Protein AF-A0A9E1ZR82-F1 (afdb_monomer_lite)

Structure (mmCIF, N/CA/C/O backbone):
data_AF-A0A9E1ZR82-F1
#
_entry.id   AF-A0A9E1ZR82-F1
#
loop_
_atom_site.group_PDB
_atom_site.id
_atom_site.type_symbol
_atom_site.label_atom_id
_atom_site.label_alt_id
_atom_site.label_comp_id
_atom_site.label_asym_id
_atom_site.label_entity_id
_atom_site.label_seq_id
_atom_site.pdbx_PDB_ins_code
_atom_site.Cartn_x
_atom_site.Cartn_y
_atom_site.Cartn_z
_atom_site.occupancy
_atom_site.B_iso_or_equiv
_atom_site.auth_seq_id
_atom_site.auth_comp_id
_atom_site.auth_asym_id
_atom_site.auth_atom_id
_atom_site.pdbx_PDB_model_num
ATOM 1 N N . MET A 1 1 ? -7.328 12.624 -2.223 1.00 90.06 1 MET A N 1
ATOM 2 C CA . MET A 1 1 ? -7.379 12.225 -3.645 1.00 90.06 1 MET A CA 1
ATOM 3 C C . MET A 1 1 ? -8.565 12.842 -4.387 1.00 90.06 1 MET A C 1
ATOM 5 O O . MET A 1 1 ? -8.319 13.630 -5.283 1.00 90.06 1 MET A O 1
ATOM 9 N N . ALA A 1 2 ? -9.823 12.587 -3.994 1.00 93.12 2 ALA A N 1
ATOM 10 C CA . ALA A 1 2 ? -11.015 13.078 -4.714 1.00 93.12 2 ALA A CA 1
ATOM 11 C C . ALA A 1 2 ? -10.997 14.584 -5.054 1.00 93.12 2 ALA A C 1
ATOM 13 O O . ALA A 1 2 ? -11.165 14.950 -6.212 1.00 93.12 2 ALA A O 1
ATOM 14 N N . LYS A 1 3 ? -10.674 15.452 -4.083 1.00 93.75 3 LYS A N 1
ATOM 15 C CA . LYS A 1 3 ? -10.544 16.904 -4.315 1.00 93.75 3 LYS A CA 1
ATOM 16 C C . LYS A 1 3 ? -9.445 17.281 -5.319 1.00 93.75 3 LYS A C 1
ATOM 18 O O . LYS A 1 3 ? -9.636 18.215 -6.082 1.00 93.75 3 LYS A O 1
ATOM 23 N N . ILE A 1 4 ? -8.325 16.550 -5.332 1.00 94.88 4 ILE A N 1
ATOM 24 C CA . ILE A 1 4 ? -7.213 16.767 -6.280 1.00 94.88 4 ILE A CA 1
ATOM 25 C C . ILE A 1 4 ? -7.667 16.440 -7.708 1.00 94.88 4 ILE A C 1
ATOM 27 O O . ILE A 1 4 ? -7.263 17.100 -8.654 1.00 94.88 4 ILE A O 1
ATOM 31 N N . LEU A 1 5 ? -8.546 15.447 -7.854 1.00 95.31 5 LEU A N 1
ATOM 32 C CA . LEU A 1 5 ? -9.127 15.025 -9.132 1.00 95.31 5 LEU A CA 1
ATOM 33 C C . LEU A 1 5 ? -10.429 15.761 -9.476 1.00 95.31 5 LEU A C 1
ATOM 35 O O . LEU A 1 5 ? -11.148 15.342 -10.385 1.00 95.31 5 LEU A O 1
ATOM 39 N N . PHE A 1 6 ? -10.746 16.830 -8.740 1.00 95.56 6 PHE A N 1
ATOM 40 C CA . PHE A 1 6 ? -11.952 17.636 -8.925 1.00 95.56 6 PHE A CA 1
ATOM 41 C C . PHE A 1 6 ? -13.256 16.819 -8.860 1.00 95.56 6 PHE A C 1
ATOM 43 O O . PHE A 1 6 ? -14.232 17.133 -9.539 1.00 95.56 6 PHE A O 1
ATOM 50 N N . VAL A 1 7 ? -13.284 15.762 -8.040 1.00 96.00 7 VAL A N 1
ATOM 51 C CA . VAL A 1 7 ? -14.486 14.954 -7.788 1.00 96.00 7 VAL A CA 1
ATOM 52 C C . VAL A 1 7 ? -15.176 15.451 -6.510 1.00 96.00 7 VAL A C 1
ATOM 54 O O . VAL A 1 7 ? -14.529 15.486 -5.455 1.00 96.00 7 VAL A O 1
ATOM 57 N N . PRO A 1 8 ? -16.468 15.836 -6.564 1.00 95.19 8 PRO A N 1
ATOM 58 C CA . PRO A 1 8 ? -17.184 16.331 -5.393 1.00 95.19 8 PRO A CA 1
ATOM 59 C C . PRO A 1 8 ? -17.288 15.278 -4.283 1.00 95.19 8 PRO A C 1
ATOM 61 O O . PRO A 1 8 ? -17.651 14.124 -4.525 1.00 95.19 8 PRO A O 1
ATOM 64 N N . THR A 1 9 ? -17.003 15.695 -3.052 1.00 94.81 9 THR A N 1
ATOM 65 C CA . THR A 1 9 ? -17.108 14.870 -1.840 1.00 94.81 9 THR A CA 1
ATOM 66 C C . THR A 1 9 ? -18.365 15.228 -1.050 1.00 94.81 9 THR A C 1
ATOM 68 O O . THR A 1 9 ? -18.704 16.407 -0.961 1.00 94.81 9 THR A O 1
ATOM 71 N N . GLY A 1 10 ? -19.023 14.230 -0.467 1.00 92.19 10 GLY A N 1
ATOM 72 C CA . GLY A 1 10 ? -20.229 14.367 0.348 1.00 92.19 10 GLY A CA 1
ATOM 73 C C . GLY A 1 10 ? -19.945 14.272 1.848 1.00 92.19 10 GLY A C 1
ATOM 74 O O . GLY A 1 10 ? -18.980 14.854 2.350 1.00 92.19 10 GLY A O 1
ATOM 75 N N . LYS A 1 11 ? -20.803 13.545 2.573 1.00 92.56 11 LYS A N 1
ATOM 76 C CA . LYS A 1 11 ? -20.684 13.379 4.026 1.00 92.56 11 LYS A CA 1
ATOM 77 C C . LYS A 1 11 ? -19.410 12.631 4.403 1.00 92.56 11 LYS A C 1
ATOM 79 O O . LYS A 1 11 ? -18.887 11.817 3.645 1.00 92.56 11 LYS A O 1
ATOM 84 N N . PHE A 1 12 ? -18.939 12.893 5.613 1.00 92.88 12 PHE A N 1
ATOM 85 C CA . PHE A 1 12 ? -17.767 12.251 6.183 1.00 92.88 12 PHE A CA 1
ATOM 86 C C . PHE A 1 12 ? -17.989 11.977 7.670 1.00 92.88 12 PHE A C 1
ATOM 88 O O . PHE A 1 12 ? -18.571 12.807 8.368 1.00 92.88 12 PHE A O 1
ATOM 95 N N . SER A 1 13 ? -17.513 10.831 8.152 1.00 91.88 13 SER A N 1
ATOM 96 C CA . SER A 1 13 ? -17.478 10.491 9.576 1.00 91.88 13 SER A CA 1
ATOM 97 C C . SER A 1 13 ? -16.198 9.740 9.915 1.00 91.88 13 SER A C 1
ATOM 99 O O . SER A 1 13 ? -15.793 8.836 9.185 1.00 91.88 13 SER A O 1
ATOM 101 N N . LEU A 1 14 ? -15.616 10.081 11.063 1.00 90.81 14 LEU A N 1
ATOM 102 C CA . LEU A 1 14 ? -14.551 9.318 11.726 1.00 90.81 14 LEU A CA 1
ATOM 103 C C . LEU A 1 14 ? -15.060 8.527 12.932 1.00 90.81 14 LEU A C 1
ATOM 105 O O . LEU A 1 14 ? -14.307 7.762 13.526 1.00 90.81 14 LEU A O 1
ATOM 109 N N . ILE A 1 15 ? -16.312 8.758 13.325 1.00 93.12 15 ILE A N 1
ATOM 110 C CA . ILE A 1 15 ? -16.917 8.112 14.483 1.00 93.12 15 ILE A CA 1
ATOM 111 C C . ILE A 1 15 ? -17.577 6.817 14.004 1.00 93.12 15 ILE A C 1
ATOM 113 O O . ILE A 1 15 ? -18.416 6.898 13.092 1.00 93.12 15 ILE A O 1
ATOM 117 N N . PRO A 1 16 ? -17.251 5.662 14.618 1.00 89.00 16 PRO A N 1
ATOM 118 C CA . PRO A 1 16 ? -17.895 4.398 14.306 1.00 89.00 16 PRO A CA 1
ATOM 119 C C . PRO A 1 16 ? -19.408 4.450 14.515 1.00 89.00 16 PRO A C 1
ATOM 121 O O . PRO A 1 16 ? -19.894 4.956 15.525 1.00 89.00 16 PRO A O 1
ATOM 124 N N . GLN A 1 17 ? -20.159 3.907 13.561 1.00 88.81 17 GLN A N 1
ATOM 125 C CA . GLN A 1 17 ? -21.618 3.851 13.576 1.00 88.81 17 GLN A CA 1
ATOM 126 C C . GLN A 1 17 ? -22.082 2.400 13.487 1.00 88.81 17 GLN A C 1
ATOM 128 O O . GLN A 1 17 ? -21.681 1.664 12.583 1.00 88.81 17 GLN A O 1
ATOM 133 N N . SER A 1 18 ? -22.937 1.991 14.426 1.00 90.12 18 SER A N 1
ATOM 134 C CA . SER A 1 18 ? -23.575 0.673 14.385 1.00 90.12 18 SER A CA 1
ATOM 135 C C . SER A 1 18 ? -24.639 0.654 13.291 1.00 90.12 18 SER A C 1
ATOM 137 O O . SER A 1 18 ? -25.497 1.535 13.234 1.00 90.12 18 SER A O 1
ATOM 139 N N . MET A 1 19 ? -24.571 -0.339 12.411 1.00 89.06 19 MET A N 1
ATOM 140 C CA . MET A 1 19 ? -25.501 -0.516 11.301 1.00 89.06 19 MET A CA 1
ATOM 141 C C . MET A 1 19 ? -26.615 -1.508 11.691 1.00 89.06 19 MET A C 1
ATOM 143 O O . MET A 1 19 ? -26.359 -2.438 12.458 1.00 89.06 19 MET A O 1
ATOM 147 N N . PRO A 1 20 ? -27.839 -1.385 11.135 1.00 88.88 20 PRO A N 1
ATOM 148 C CA . PRO A 1 20 ? -28.963 -2.274 11.467 1.00 88.88 20 PRO A CA 1
ATOM 149 C C . PRO A 1 20 ? -28.714 -3.767 11.201 1.00 88.88 20 PRO A C 1
ATOM 151 O O . PRO A 1 20 ? -29.366 -4.617 11.793 1.00 88.88 20 PRO A O 1
ATOM 154 N N . ASN A 1 21 ? -27.771 -4.095 10.316 1.00 87.75 21 ASN A N 1
ATOM 155 C CA . ASN A 1 21 ? -27.373 -5.465 9.983 1.00 87.75 21 ASN A CA 1
ATOM 156 C C . ASN A 1 21 ? -26.353 -6.070 10.973 1.00 87.75 21 ASN A C 1
ATOM 158 O O . ASN A 1 21 ? -25.734 -7.080 10.653 1.00 87.75 21 ASN A O 1
ATOM 162 N N . GLY A 1 22 ? -26.119 -5.427 12.122 1.00 86.56 22 GLY A N 1
ATOM 163 C CA . GLY A 1 22 ? -25.151 -5.875 13.127 1.00 86.56 22 GLY A CA 1
ATOM 164 C C . GLY A 1 22 ? -23.687 -5.591 12.776 1.00 86.56 22 GLY A C 1
ATOM 165 O O . GLY A 1 22 ? -22.801 -5.999 13.518 1.00 86.56 22 GLY A O 1
ATOM 166 N N . THR A 1 23 ? -23.408 -4.889 11.671 1.00 86.19 23 THR A N 1
ATOM 167 C CA . THR A 1 23 ? -22.037 -4.493 11.308 1.00 86.19 23 THR A CA 1
ATOM 168 C C . THR A 1 23 ? -21.673 -3.127 11.882 1.00 86.19 23 THR A C 1
ATOM 170 O O . THR A 1 23 ? -22.535 -2.282 12.128 1.00 86.19 23 THR A O 1
ATOM 173 N N . LEU A 1 24 ? -20.378 -2.883 12.075 1.00 86.75 24 LEU A N 1
ATOM 174 C CA . LEU A 1 24 ? -19.859 -1.591 12.510 1.00 86.75 24 LEU A CA 1
ATOM 175 C C . LEU A 1 24 ? -19.224 -0.860 11.323 1.00 86.75 24 LEU A C 1
ATOM 177 O O . LEU A 1 24 ? -18.267 -1.341 10.719 1.00 86.75 24 LEU A O 1
ATOM 181 N N . ARG A 1 25 ? -19.729 0.330 10.995 1.00 85.38 25 ARG A N 1
ATOM 182 C CA . ARG A 1 25 ? -19.098 1.228 10.023 1.00 85.38 25 ARG A CA 1
ATOM 183 C C . ARG A 1 25 ? -18.126 2.138 10.763 1.00 85.38 25 ARG A C 1
ATOM 185 O O . ARG A 1 25 ? -18.572 3.072 11.412 1.00 85.38 25 ARG A O 1
ATOM 192 N N . LEU A 1 26 ? -16.822 1.884 10.657 1.00 86.38 26 LEU A N 1
ATOM 193 C CA . LEU A 1 26 ? -15.790 2.631 11.394 1.00 86.38 26 LEU A CA 1
ATOM 194 C C . LEU A 1 26 ? -15.728 4.116 11.000 1.00 86.38 26 LEU A C 1
ATOM 196 O O . LEU A 1 26 ? -15.923 4.999 11.825 1.00 86.38 26 LEU A O 1
ATOM 200 N N . GLY A 1 27 ? -15.487 4.391 9.722 1.00 87.19 27 GLY A N 1
ATOM 201 C CA . GLY A 1 27 ? -15.407 5.739 9.174 1.00 87.19 27 GLY A CA 1
ATOM 202 C C . GLY A 1 27 ? -15.658 5.706 7.674 1.00 87.19 27 GLY A C 1
ATOM 203 O O . GLY A 1 27 ? -15.495 4.665 7.037 1.00 87.19 27 GLY A O 1
ATOM 204 N N . TYR A 1 28 ? -16.118 6.819 7.112 1.00 89.06 28 TYR A N 1
ATOM 205 C CA . TYR A 1 28 ? -16.428 6.904 5.687 1.00 89.06 28 TYR A CA 1
ATOM 206 C C . TYR A 1 28 ? -16.300 8.328 5.169 1.00 89.06 28 TYR A C 1
ATOM 208 O O . TYR A 1 28 ? -16.503 9.286 5.910 1.00 89.06 28 TYR A O 1
ATOM 216 N N . VAL A 1 29 ? -16.026 8.444 3.872 1.00 91.56 29 VAL A N 1
ATOM 217 C CA . VAL A 1 29 ? -16.199 9.662 3.082 1.00 91.56 29 VAL A CA 1
ATOM 218 C C . VAL A 1 29 ? -17.044 9.309 1.865 1.00 91.56 29 VAL A C 1
ATOM 220 O O . VAL A 1 29 ? -16.767 8.332 1.176 1.00 91.56 29 VAL A O 1
ATOM 223 N N . GLU A 1 30 ? -18.091 10.079 1.603 1.00 91.62 30 GLU A N 1
ATOM 224 C CA . GLU A 1 30 ? -18.868 9.947 0.378 1.00 91.62 30 GLU A CA 1
ATOM 225 C C . GLU A 1 30 ? -18.137 10.658 -0.759 1.00 91.62 30 GLU A C 1
ATOM 227 O O . GLU A 1 30 ? -17.667 11.791 -0.621 1.00 91.62 30 GLU A O 1
ATOM 232 N N . VAL A 1 31 ? -18.064 9.996 -1.905 1.00 92.19 31 VAL A N 1
ATOM 233 C CA . VAL A 1 31 ? -17.497 10.552 -3.130 1.00 92.19 31 VAL A CA 1
ATOM 234 C C . VAL A 1 31 ? -18.546 10.404 -4.220 1.00 92.19 31 VAL A C 1
ATOM 236 O O . VAL A 1 31 ? -19.191 9.362 -4.331 1.00 92.19 31 VAL A O 1
ATOM 239 N N . SER A 1 32 ? -18.758 11.468 -4.990 1.00 91.25 32 SER A N 1
ATOM 240 C CA . SER A 1 32 ? -19.667 11.417 -6.134 1.00 91.25 32 SER A CA 1
ATOM 241 C C . SER A 1 32 ? -19.134 10.447 -7.181 1.00 91.25 32 SER A C 1
ATOM 243 O O . SER A 1 32 ? -17.924 10.334 -7.357 1.00 91.25 32 SER A O 1
ATOM 245 N N . LYS A 1 33 ? -20.037 9.788 -7.908 1.00 88.19 33 LYS A N 1
ATOM 246 C CA . LYS A 1 33 ? -19.665 8.912 -9.022 1.00 88.19 33 LYS A CA 1
ATOM 247 C C . LYS A 1 33 ? -18.837 9.692 -10.049 1.00 88.19 33 LYS A C 1
ATOM 249 O O . LYS A 1 33 ? -19.286 10.746 -10.506 1.00 88.19 33 LYS A O 1
ATOM 254 N N . ALA A 1 34 ? -17.670 9.177 -10.423 1.00 92.19 34 ALA A N 1
ATOM 255 C CA . ALA A 1 34 ? -16.854 9.725 -11.499 1.00 92.19 34 ALA A CA 1
ATOM 256 C C . ALA A 1 34 ? -16.713 8.709 -12.646 1.00 92.19 34 ALA A C 1
ATOM 258 O O . ALA A 1 34 ? -17.452 7.727 -12.737 1.00 92.19 34 ALA A O 1
ATOM 259 N N . ASP A 1 35 ? -15.814 8.990 -13.590 1.00 93.88 35 ASP A N 1
ATOM 260 C CA . ASP A 1 35 ? -15.412 7.987 -14.575 1.00 93.88 35 ASP A CA 1
ATOM 261 C C . ASP A 1 35 ? -14.478 6.938 -13.958 1.00 93.88 35 ASP A C 1
ATOM 263 O O . ASP A 1 35 ? -13.907 7.123 -12.882 1.00 93.88 35 ASP A O 1
ATOM 267 N N . ILE A 1 36 ? -14.299 5.846 -14.700 1.00 93.75 36 ILE A N 1
ATOM 268 C CA . ILE A 1 36 ? -13.542 4.658 -14.294 1.00 93.75 36 ILE A CA 1
ATOM 269 C C . ILE A 1 36 ? -12.124 5.009 -13.819 1.00 93.75 36 ILE A C 1
ATOM 271 O O . ILE A 1 36 ? -11.637 4.406 -12.860 1.00 93.75 36 ILE A O 1
ATOM 275 N N . LEU A 1 37 ? -11.453 5.974 -14.459 1.00 94.62 37 LEU A N 1
ATOM 276 C CA . LEU A 1 37 ? -10.080 6.336 -14.116 1.00 94.62 37 LEU A CA 1
ATOM 277 C C . LEU A 1 37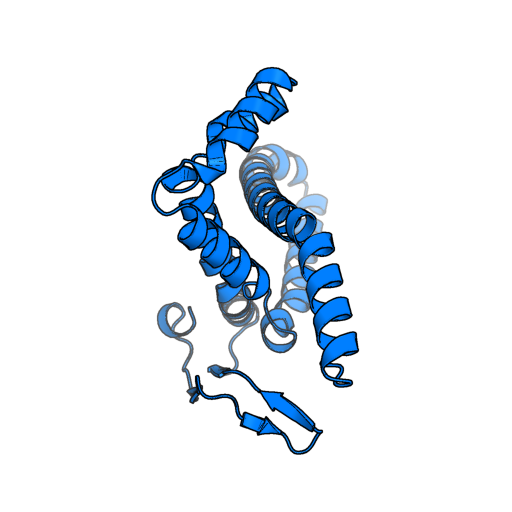 ? -10.038 7.098 -12.790 1.00 94.62 37 LEU A C 1
ATOM 279 O O . LEU A 1 37 ? -9.293 6.715 -11.885 1.00 94.62 37 LEU A O 1
ATOM 283 N N . ARG A 1 38 ? -10.852 8.151 -12.652 1.00 95.00 38 ARG A N 1
ATOM 284 C CA . ARG A 1 38 ? -10.909 8.946 -11.415 1.00 95.00 38 ARG A CA 1
ATOM 285 C C . ARG A 1 38 ? -11.374 8.105 -10.228 1.00 95.00 38 ARG A C 1
ATOM 287 O O . ARG A 1 38 ? -10.723 8.156 -9.186 1.00 95.00 38 ARG A O 1
ATOM 294 N N . ASP A 1 39 ? -12.411 7.286 -10.397 1.00 94.75 39 ASP A N 1
ATOM 295 C CA . ASP A 1 39 ? -12.903 6.391 -9.342 1.00 94.75 39 ASP A CA 1
ATOM 296 C C . ASP A 1 39 ? -11.822 5.388 -8.908 1.00 94.75 39 ASP A C 1
ATOM 298 O O . ASP A 1 39 ? -11.601 5.196 -7.712 1.00 94.75 39 ASP A O 1
ATOM 302 N N . SER A 1 40 ? -11.072 4.812 -9.855 1.00 94.75 40 SER A N 1
ATOM 303 C CA . SER A 1 40 ? -9.990 3.871 -9.532 1.00 94.75 40 SER A CA 1
ATOM 304 C C . SER A 1 40 ? -8.846 4.529 -8.763 1.00 94.75 40 SER A C 1
ATOM 306 O O . SER A 1 40 ? -8.353 3.951 -7.793 1.00 94.75 40 SER A O 1
ATOM 308 N N . ILE A 1 41 ? -8.428 5.741 -9.154 1.00 95.38 41 ILE A N 1
ATOM 309 C CA . ILE A 1 41 ? -7.361 6.482 -8.459 1.00 95.38 41 ILE A CA 1
ATOM 310 C C . ILE A 1 41 ? -7.806 6.881 -7.049 1.00 95.38 41 ILE A C 1
ATOM 312 O O . ILE A 1 41 ? -7.018 6.797 -6.105 1.00 95.38 41 ILE A O 1
ATOM 316 N N . ILE A 1 42 ? -9.067 7.288 -6.882 1.00 95.69 42 ILE A N 1
ATOM 317 C CA . ILE A 1 42 ? -9.638 7.597 -5.566 1.00 95.69 42 ILE A CA 1
ATOM 318 C C . ILE A 1 42 ? -9.650 6.345 -4.691 1.00 95.69 42 ILE A C 1
ATOM 320 O O . ILE A 1 42 ? -9.184 6.414 -3.555 1.00 95.69 42 ILE A O 1
ATOM 324 N N . GLY A 1 43 ? -10.080 5.207 -5.234 1.00 94.00 43 GLY A N 1
ATOM 325 C CA . GLY A 1 43 ? -10.068 3.927 -4.533 1.00 94.00 43 GLY A CA 1
ATOM 326 C C . GLY A 1 43 ? -8.668 3.424 -4.168 1.00 94.00 43 GLY A C 1
ATOM 327 O O . GLY A 1 43 ? -8.486 2.782 -3.141 1.00 94.00 43 GLY A O 1
ATOM 328 N N . MET A 1 44 ? -7.643 3.762 -4.956 1.00 95.19 44 MET A N 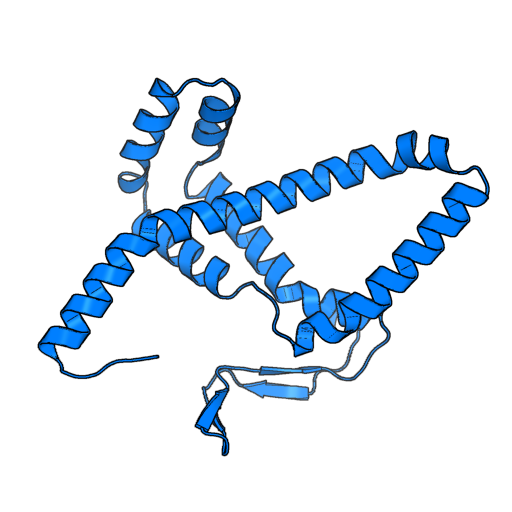1
ATOM 329 C CA . MET A 1 44 ? -6.240 3.464 -4.635 1.00 95.19 44 MET A CA 1
ATOM 330 C C . MET A 1 44 ? -5.641 4.380 -3.560 1.00 95.19 44 MET A C 1
ATOM 332 O O . MET A 1 44 ? -4.534 4.116 -3.094 1.00 95.19 44 MET A O 1
ATOM 336 N N . ALA A 1 45 ? -6.325 5.451 -3.148 1.00 94.69 45 ALA A N 1
ATOM 337 C CA . ALA A 1 45 ? -5.744 6.449 -2.253 1.00 94.69 45 ALA A CA 1
ATOM 338 C C . ALA A 1 45 ? -5.232 5.883 -0.912 1.00 94.69 45 ALA A C 1
ATOM 340 O O . ALA A 1 45 ? -4.118 6.259 -0.538 1.00 94.69 45 ALA A O 1
ATOM 341 N N . PRO A 1 46 ? -5.951 4.981 -0.206 1.00 94.31 46 PRO A N 1
ATOM 342 C CA . PRO A 1 46 ? -5.436 4.363 1.017 1.00 94.31 46 PRO A CA 1
ATOM 343 C C . PRO A 1 46 ? -4.155 3.562 0.772 1.00 94.31 46 PRO A C 1
ATOM 345 O O . PRO A 1 46 ? -3.198 3.700 1.529 1.00 94.31 46 PRO A O 1
ATOM 348 N N . LEU A 1 47 ? -4.096 2.806 -0.328 1.00 95.62 47 LEU A N 1
ATOM 349 C CA . LEU A 1 47 ? -2.934 1.994 -0.679 1.00 95.62 47 LEU A CA 1
ATOM 350 C C . LEU A 1 47 ? -1.720 2.862 -1.029 1.00 95.62 47 LEU A C 1
ATOM 352 O O . LEU A 1 47 ? -0.614 2.573 -0.584 1.00 95.62 47 LEU A O 1
ATOM 356 N N . ILE A 1 48 ? -1.921 3.946 -1.785 1.00 95.62 48 ILE A N 1
ATOM 357 C CA . ILE A 1 48 ? -0.851 4.890 -2.135 1.00 95.62 48 ILE A CA 1
ATOM 358 C C . ILE A 1 48 ? -0.333 5.587 -0.873 1.00 95.62 48 ILE A C 1
ATOM 360 O O . ILE A 1 48 ? 0.870 5.600 -0.624 1.00 95.62 48 ILE A O 1
ATOM 364 N N . ALA A 1 49 ? -1.230 6.148 -0.057 1.00 96.50 49 ALA A N 1
ATOM 365 C CA . ALA A 1 49 ? -0.846 6.866 1.156 1.00 96.50 49 ALA A CA 1
ATOM 366 C C . ALA A 1 49 ? -0.166 5.940 2.176 1.00 96.50 49 ALA A C 1
ATOM 368 O O . ALA A 1 49 ? 0.892 6.278 2.707 1.00 96.50 49 ALA A O 1
ATOM 369 N N . GLY A 1 50 ? -0.739 4.756 2.403 1.00 97.00 50 GLY A N 1
ATOM 370 C CA . GLY A 1 50 ? -0.171 3.734 3.274 1.00 97.00 50 GLY A CA 1
ATOM 371 C C . GLY A 1 50 ? 1.176 3.234 2.764 1.00 97.00 50 GLY A C 1
ATOM 372 O O . GLY A 1 50 ? 2.142 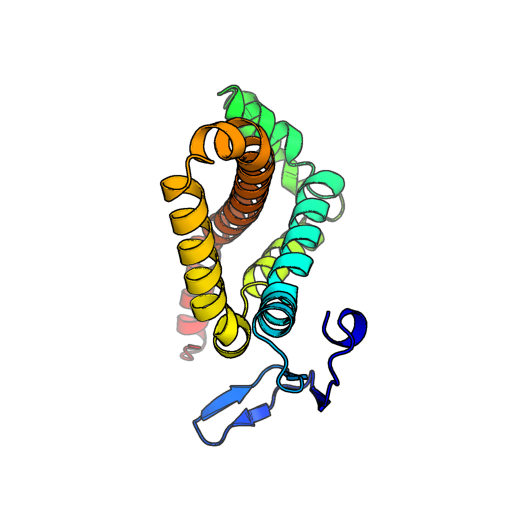3.236 3.514 1.00 97.00 50 GLY A O 1
ATOM 373 N N . GLY A 1 51 ? 1.296 2.900 1.478 1.00 96.50 51 GLY A N 1
ATOM 374 C CA . GLY A 1 51 ? 2.556 2.437 0.893 1.00 96.50 51 GLY A CA 1
ATOM 375 C C . GLY A 1 51 ? 3.683 3.470 0.979 1.00 96.50 51 GLY A C 1
ATOM 376 O O . GLY A 1 51 ? 4.814 3.117 1.321 1.00 96.50 51 GLY A O 1
ATOM 377 N N . LEU A 1 52 ? 3.378 4.752 0.752 1.00 96.94 52 LEU A N 1
ATOM 378 C CA . LEU A 1 52 ? 4.333 5.846 0.953 1.00 96.94 52 LEU A CA 1
ATOM 379 C C . LEU A 1 52 ? 4.751 5.972 2.422 1.00 96.94 52 LEU A C 1
ATOM 381 O O . LEU A 1 52 ? 5.939 6.119 2.707 1.00 96.94 52 LEU A O 1
ATOM 385 N N . PHE A 1 53 ? 3.801 5.865 3.355 1.00 97.94 53 PHE A N 1
ATOM 386 C CA . PHE A 1 53 ? 4.097 5.882 4.786 1.00 97.94 53 PHE A CA 1
ATOM 387 C C . PHE A 1 53 ? 4.988 4.705 5.205 1.00 97.94 53 PHE A C 1
ATOM 389 O O . PHE A 1 53 ? 5.988 4.910 5.887 1.00 97.94 53 PHE A O 1
ATOM 396 N N . ILE A 1 54 ? 4.668 3.484 4.768 1.00 96.94 54 ILE A N 1
ATOM 397 C CA . ILE A 1 54 ? 5.454 2.280 5.071 1.00 96.94 54 ILE A CA 1
ATOM 398 C C . ILE A 1 54 ? 6.862 2.401 4.489 1.00 96.94 54 ILE A C 1
ATOM 400 O O . ILE A 1 54 ? 7.830 2.104 5.182 1.00 96.94 54 ILE A O 1
ATOM 404 N N . SER A 1 55 ? 6.993 2.903 3.260 1.00 95.50 55 SER A N 1
ATOM 405 C CA . SER A 1 55 ? 8.300 3.156 2.641 1.00 95.50 55 SER A CA 1
ATOM 406 C C . SER A 1 55 ? 9.112 4.171 3.448 1.00 95.50 55 SER A C 1
ATOM 408 O O . SER A 1 55 ? 10.287 3.945 3.731 1.00 95.50 55 SER A O 1
ATOM 410 N N . TYR A 1 56 ? 8.479 5.265 3.880 1.00 97.38 56 TYR A N 1
ATOM 411 C CA . TYR A 1 56 ? 9.114 6.267 4.732 1.00 97.38 56 TYR A CA 1
ATOM 412 C C . TYR A 1 56 ? 9.570 5.678 6.074 1.00 97.38 56 TYR A C 1
ATOM 414 O O . TYR A 1 56 ? 10.721 5.868 6.468 1.00 97.38 56 TYR A O 1
ATOM 422 N N . ALA A 1 57 ? 8.695 4.940 6.760 1.00 97.12 57 ALA A N 1
ATOM 423 C CA . ALA A 1 57 ? 9.010 4.312 8.038 1.00 97.12 57 ALA A CA 1
ATOM 424 C C . ALA A 1 57 ? 10.154 3.297 7.888 1.00 97.12 57 ALA A C 1
ATOM 426 O O . ALA A 1 57 ? 11.118 3.342 8.650 1.00 97.12 57 ALA A O 1
ATOM 427 N N . ALA A 1 58 ? 10.099 2.443 6.865 1.00 94.75 58 ALA A N 1
ATOM 428 C CA . ALA A 1 58 ? 11.121 1.442 6.583 1.00 94.75 58 ALA A CA 1
ATOM 429 C C . ALA A 1 58 ? 12.499 2.064 6.312 1.00 94.75 58 ALA A C 1
ATOM 431 O O . ALA A 1 58 ? 13.497 1.594 6.854 1.00 94.75 58 ALA A O 1
ATOM 432 N N . ILE A 1 59 ? 12.562 3.126 5.505 1.00 94.75 59 ILE A N 1
ATOM 433 C CA . ILE A 1 59 ? 13.829 3.746 5.096 1.00 94.75 59 ILE A CA 1
ATOM 434 C C . ILE A 1 59 ? 14.395 4.633 6.207 1.00 94.75 59 ILE A C 1
ATOM 436 O O . ILE A 1 59 ? 15.551 4.480 6.588 1.00 94.75 59 ILE A O 1
ATOM 440 N N . TYR A 1 60 ? 13.594 5.557 6.737 1.00 96.19 60 TYR A N 1
ATOM 441 C CA . TYR A 1 60 ? 14.107 6.649 7.569 1.00 96.19 60 TYR A CA 1
ATOM 442 C C . TYR A 1 60 ? 13.979 6.416 9.071 1.00 96.19 60 TYR A C 1
ATOM 444 O O . TYR A 1 60 ? 14.644 7.105 9.842 1.00 96.19 60 TYR A O 1
ATOM 452 N N . LYS A 1 61 ? 13.097 5.512 9.506 1.00 96.81 61 LYS A N 1
ATOM 453 C CA . LYS A 1 61 ? 12.792 5.317 10.934 1.00 96.81 61 LYS A CA 1
ATOM 454 C C . LYS A 1 61 ? 13.251 3.968 11.452 1.00 96.81 61 LYS A C 1
ATOM 456 O O . LYS A 1 61 ? 13.795 3.890 12.544 1.00 96.81 61 LYS A O 1
ATOM 461 N N . LEU A 1 62 ? 13.077 2.929 10.645 1.00 95.25 62 LEU A N 1
ATOM 462 C CA . LEU A 1 62 ? 13.462 1.561 10.973 1.00 95.25 62 LEU A CA 1
ATOM 463 C C . LEU A 1 62 ? 14.784 1.143 10.314 1.00 95.25 62 LEU A C 1
ATOM 465 O O . LEU A 1 62 ? 15.290 0.075 10.633 1.00 95.25 62 LEU A O 1
ATOM 469 N N . ASN A 1 63 ? 15.341 1.973 9.421 1.00 93.75 63 ASN A N 1
ATOM 470 C CA . ASN A 1 63 ? 16.609 1.735 8.725 1.00 93.75 63 ASN A CA 1
ATOM 471 C C . ASN A 1 63 ? 16.718 0.303 8.159 1.00 93.75 63 ASN A C 1
ATOM 473 O O . ASN A 1 63 ? 17.662 -0.428 8.448 1.00 93.75 63 ASN A O 1
ATOM 477 N N . LEU A 1 64 ? 15.721 -0.122 7.377 1.00 93.19 64 LEU A N 1
ATOM 478 C CA . LEU A 1 64 ? 15.623 -1.497 6.870 1.00 93.19 64 LEU A CA 1
ATOM 479 C C . LEU A 1 64 ? 16.430 -1.745 5.587 1.00 93.19 64 LEU A C 1
ATOM 481 O O . LEU A 1 64 ? 16.571 -2.896 5.179 1.00 93.19 64 LEU A O 1
ATOM 485 N N . LEU A 1 65 ? 16.978 -0.700 4.955 1.00 92.06 65 LEU A N 1
ATOM 486 C CA . LEU A 1 65 ? 17.773 -0.841 3.727 1.00 92.06 65 LEU A CA 1
ATOM 487 C C . LEU A 1 65 ? 19.006 -1.751 3.909 1.00 92.06 65 LEU A C 1
ATOM 489 O O . LEU A 1 65 ? 19.157 -2.669 3.106 1.00 92.06 65 LEU A O 1
ATOM 493 N N . PRO A 1 66 ? 19.826 -1.619 4.973 1.00 93.19 66 PRO A N 1
ATOM 494 C CA . PRO A 1 66 ? 20.953 -2.528 5.191 1.00 93.19 66 PRO A CA 1
ATOM 495 C C . PRO A 1 66 ? 20.532 -3.989 5.393 1.00 93.19 66 PRO A C 1
ATOM 497 O O . PRO A 1 66 ? 21.221 -4.895 4.931 1.00 93.19 66 PRO A O 1
ATOM 500 N N . LEU A 1 67 ? 19.389 -4.240 6.047 1.00 92.94 67 LEU A N 1
ATOM 501 C CA . LEU A 1 67 ? 18.854 -5.599 6.201 1.00 92.94 67 LEU A CA 1
ATOM 502 C C . LEU A 1 67 ? 18.435 -6.170 4.841 1.00 92.94 67 LEU A C 1
ATOM 504 O O . LEU A 1 67 ? 18.683 -7.340 4.557 1.00 92.94 67 LEU A O 1
ATOM 508 N N . TRP A 1 68 ? 17.822 -5.346 3.990 1.00 90.25 68 TRP A N 1
ATOM 509 C CA . TRP A 1 68 ? 17.459 -5.739 2.632 1.00 90.25 68 TRP A CA 1
ATOM 510 C C . TRP A 1 68 ? 18.689 -6.066 1.776 1.00 90.25 68 TRP A C 1
ATOM 512 O O . TRP A 1 68 ? 18.697 -7.071 1.064 1.00 90.25 68 TRP A O 1
ATOM 522 N N . ASP A 1 69 ? 19.747 -5.263 1.875 1.00 92.31 69 ASP A N 1
ATOM 523 C CA . ASP A 1 69 ? 21.005 -5.506 1.168 1.00 92.31 69 ASP A CA 1
ATOM 524 C C . ASP A 1 69 ? 21.685 -6.796 1.638 1.00 92.31 69 ASP A C 1
ATOM 526 O O . ASP A 1 69 ? 22.076 -7.613 0.802 1.00 92.31 69 ASP A O 1
ATOM 530 N N . ALA A 1 70 ? 21.735 -7.034 2.953 1.00 95.12 70 ALA A N 1
ATOM 531 C CA . ALA A 1 70 ? 22.256 -8.273 3.525 1.00 95.12 70 ALA A CA 1
ATOM 532 C C . ALA A 1 70 ? 21.477 -9.503 3.029 1.00 95.12 70 ALA A C 1
ATOM 534 O O . ALA A 1 70 ? 22.076 -10.501 2.630 1.00 95.12 70 ALA A O 1
ATOM 535 N N . LEU A 1 71 ? 20.143 -9.414 2.968 1.00 91.75 71 LEU A N 1
ATOM 536 C CA . LEU A 1 71 ? 19.303 -10.495 2.456 1.00 91.75 71 LEU A CA 1
ATOM 537 C C . LEU A 1 71 ? 19.573 -10.778 0.968 1.00 91.75 71 LEU A C 1
ATOM 539 O O . LEU A 1 71 ? 19.714 -11.938 0.585 1.00 91.75 71 LEU A O 1
ATOM 543 N N . ARG A 1 72 ? 19.692 -9.736 0.131 1.00 92.56 72 ARG A N 1
ATOM 544 C CA . ARG A 1 72 ? 20.015 -9.884 -1.303 1.00 92.56 72 ARG A CA 1
ATOM 545 C C . ARG A 1 72 ? 21.409 -10.458 -1.542 1.00 92.56 72 ARG A C 1
ATOM 547 O O . ARG A 1 72 ? 21.598 -11.190 -2.508 1.00 92.56 72 ARG A O 1
ATOM 554 N N . ALA A 1 73 ? 22.362 -10.139 -0.672 1.00 96.19 73 ALA A N 1
ATOM 555 C CA . ALA A 1 73 ? 23.719 -10.675 -0.718 1.00 96.19 73 ALA A CA 1
ATOM 556 C C . ALA A 1 73 ? 23.842 -12.086 -0.104 1.00 96.19 73 ALA A C 1
ATOM 558 O O . ALA A 1 73 ? 24.938 -12.641 -0.093 1.00 96.19 73 ALA A O 1
ATOM 559 N N . ALA A 1 74 ? 22.743 -12.658 0.410 1.00 96.75 74 ALA A N 1
ATOM 560 C CA . ALA A 1 74 ? 22.727 -13.893 1.199 1.00 96.75 74 ALA A CA 1
ATOM 561 C C . ALA A 1 74 ? 23.652 -13.856 2.440 1.00 96.75 74 ALA A C 1
ATOM 563 O O . ALA A 1 74 ? 24.090 -14.896 2.936 1.00 96.75 74 ALA A O 1
ATOM 564 N N . ASP A 1 75 ? 23.920 -12.663 2.980 1.00 97.19 75 ASP A N 1
ATOM 565 C CA . ASP A 1 75 ? 24.658 -12.464 4.228 1.00 97.19 75 ASP A CA 1
ATOM 566 C C . ASP A 1 75 ? 23.700 -12.530 5.425 1.00 97.19 75 ASP A C 1
ATOM 568 O O . ASP A 1 75 ? 23.253 -11.528 5.995 1.00 97.19 75 ASP A O 1
ATOM 572 N N . PHE A 1 76 ? 23.365 -13.760 5.815 1.00 96.62 76 PHE A N 1
ATOM 573 C CA . PHE A 1 76 ? 22.459 -14.005 6.934 1.00 96.62 76 PHE A CA 1
ATOM 574 C C . PHE A 1 76 ? 23.033 -13.559 8.287 1.00 96.62 76 PHE A C 1
ATOM 576 O O . PHE A 1 76 ? 22.263 -13.262 9.200 1.00 96.62 76 PHE A O 1
ATOM 583 N N . GLY A 1 77 ? 24.361 -13.487 8.431 1.00 97.38 77 GLY A N 1
ATOM 584 C CA . GLY A 1 77 ? 25.004 -13.038 9.667 1.00 97.38 77 GLY A CA 1
ATOM 585 C C . GLY A 1 77 ? 24.715 -11.564 9.934 1.00 97.38 77 GLY A C 1
ATOM 586 O O . GLY A 1 77 ? 24.214 -11.203 11.007 1.00 97.38 77 GLY A O 1
ATOM 587 N N . THR A 1 78 ? 24.947 -10.722 8.926 1.00 96.06 78 THR A N 1
ATOM 588 C CA . THR A 1 78 ? 24.616 -9.293 8.990 1.00 96.06 78 THR A CA 1
ATOM 589 C C . THR A 1 78 ? 23.109 -9.075 9.107 1.00 96.06 78 THR A C 1
ATOM 591 O O . THR A 1 78 ? 22.676 -8.243 9.905 1.00 96.06 78 THR A O 1
ATOM 594 N N . PHE A 1 79 ? 22.294 -9.860 8.391 1.00 96.00 79 PHE A N 1
ATOM 595 C CA . PHE A 1 79 ? 20.833 -9.770 8.472 1.00 96.00 79 PHE A CA 1
ATOM 596 C C . PHE A 1 79 ? 20.307 -10.000 9.896 1.00 96.00 79 PHE A C 1
ATOM 598 O O . PHE A 1 79 ? 19.580 -9.157 10.425 1.00 96.00 79 PHE A O 1
ATOM 605 N N . TRP A 1 80 ? 20.689 -11.108 10.544 1.00 96.06 80 TRP A N 1
ATOM 606 C CA . TRP A 1 80 ? 20.208 -11.425 11.893 1.00 96.06 80 TRP A CA 1
ATOM 607 C C . TRP A 1 80 ? 20.721 -10.445 12.943 1.00 96.06 80 TRP A C 1
ATOM 609 O O . TRP A 1 80 ? 19.968 -10.064 13.838 1.00 96.06 80 TRP A O 1
ATOM 619 N N . THR A 1 81 ? 21.969 -9.991 12.805 1.00 96.19 81 THR A N 1
ATOM 620 C CA . THR A 1 81 ? 22.536 -8.964 13.689 1.00 96.19 81 THR A CA 1
ATOM 621 C C . THR A 1 81 ? 21.763 -7.652 13.555 1.00 96.19 81 THR A C 1
ATOM 623 O O . THR A 1 81 ? 21.347 -7.075 14.556 1.00 96.19 81 THR A O 1
ATOM 626 N N . GLY A 1 82 ? 21.495 -7.208 12.323 1.00 95.12 82 GLY A N 1
ATOM 627 C CA . GLY A 1 82 ? 20.694 -6.014 12.058 1.00 95.12 82 GLY A CA 1
ATOM 628 C C . GLY A 1 82 ? 19.270 -6.130 12.601 1.00 95.12 82 GLY A C 1
ATOM 629 O O . GLY A 1 82 ? 18.775 -5.199 13.234 1.00 95.12 82 GLY A O 1
ATOM 630 N N . LEU A 1 83 ? 18.631 -7.291 12.425 1.00 94.44 83 LEU A N 1
ATOM 631 C CA . LEU A 1 83 ? 17.287 -7.549 12.942 1.00 94.44 83 LEU A CA 1
ATOM 632 C C . LEU A 1 83 ? 17.234 -7.478 14.475 1.00 94.44 83 LEU A C 1
ATOM 634 O O . LEU A 1 83 ? 16.340 -6.836 15.026 1.00 94.44 83 LEU A O 1
ATOM 638 N N . ALA A 1 84 ? 18.204 -8.089 15.159 1.00 95.81 84 ALA A N 1
ATOM 639 C CA . ALA A 1 84 ? 18.301 -8.064 16.618 1.00 95.81 84 ALA A CA 1
ATOM 640 C C . ALA A 1 84 ? 18.540 -6.650 17.177 1.00 95.81 84 ALA A C 1
ATOM 642 O O . ALA A 1 84 ? 18.162 -6.365 18.312 1.00 95.81 84 ALA A O 1
ATOM 643 N N . MET A 1 85 ? 19.128 -5.757 16.376 1.00 95.75 85 MET A N 1
ATOM 644 C CA . MET A 1 85 ? 19.382 -4.369 16.755 1.00 95.75 85 MET A CA 1
ATOM 645 C C . MET A 1 85 ? 18.175 -3.445 16.549 1.00 95.75 85 MET A C 1
ATOM 647 O O . MET A 1 85 ? 18.156 -2.368 17.143 1.00 95.75 85 MET A O 1
ATOM 651 N N . LEU A 1 86 ? 17.149 -3.830 15.777 1.00 94.88 86 LEU A N 1
ATOM 652 C CA . LEU A 1 86 ? 15.997 -2.952 15.513 1.00 94.88 86 LEU A CA 1
ATOM 653 C C . LEU A 1 86 ? 15.320 -2.404 16.783 1.00 94.88 86 LEU A C 1
ATOM 655 O O . LEU A 1 86 ? 15.068 -1.199 16.820 1.00 94.88 86 LEU A O 1
ATOM 659 N N . PRO A 1 87 ? 15.079 -3.199 17.848 1.00 96.06 87 PRO A N 1
ATOM 660 C CA . PRO A 1 87 ? 14.459 -2.687 19.071 1.00 96.06 87 PRO A CA 1
ATOM 661 C C . PRO A 1 87 ? 15.281 -1.625 19.809 1.00 96.06 87 PRO A C 1
ATOM 663 O O . PRO A 1 87 ? 14.734 -0.924 20.654 1.00 96.06 87 PRO A O 1
ATOM 666 N N . SER A 1 88 ? 16.579 -1.505 19.506 1.00 96.31 88 SER A N 1
ATOM 667 C CA . SER A 1 88 ? 17.455 -0.474 20.076 1.00 96.31 88 SER A CA 1
ATOM 668 C C . SER A 1 88 ? 17.366 0.875 19.354 1.00 96.31 88 SER A C 1
ATOM 670 O O . SER A 1 88 ? 17.928 1.860 19.834 1.00 96.31 88 SER A O 1
ATOM 672 N N . LEU A 1 89 ? 16.666 0.944 18.212 1.00 96.25 89 LEU A N 1
ATOM 673 C CA . LEU A 1 89 ? 16.481 2.192 17.477 1.00 96.25 89 LEU A CA 1
ATOM 674 C C . LEU A 1 89 ? 15.589 3.175 18.262 1.00 96.25 89 LEU A C 1
ATOM 676 O O . LEU A 1 89 ? 14.624 2.755 18.912 1.00 96.25 89 LEU A O 1
ATOM 680 N N . PRO A 1 90 ? 15.854 4.492 18.168 1.00 96.00 90 PRO A N 1
ATOM 681 C CA . PRO A 1 90 ? 14.995 5.508 18.766 1.00 96.00 90 PRO A CA 1
ATOM 682 C C . PRO A 1 90 ? 13.544 5.373 18.297 1.00 96.00 90 PRO A C 1
ATOM 684 O O . PRO A 1 90 ? 13.281 5.181 17.110 1.00 96.00 90 PRO A O 1
ATOM 687 N N . ASP A 1 91 ? 12.600 5.479 19.234 1.00 96.62 91 ASP A N 1
ATOM 688 C CA . ASP A 1 91 ? 11.158 5.389 18.977 1.00 96.62 91 ASP A CA 1
ATOM 689 C C . ASP A 1 91 ? 10.716 4.107 18.243 1.00 96.62 91 ASP A C 1
ATOM 691 O O . ASP A 1 91 ? 9.630 4.078 17.654 1.00 96.62 91 ASP A O 1
ATOM 695 N N . PHE A 1 92 ? 11.517 3.030 18.276 1.00 97.25 92 PHE A N 1
ATOM 696 C CA . PHE A 1 92 ? 11.194 1.781 17.583 1.00 97.25 92 PHE A CA 1
ATOM 697 C C . PHE A 1 92 ? 9.770 1.279 17.876 1.00 97.25 92 PHE A C 1
ATOM 699 O O . PHE A 1 92 ? 9.052 1.009 16.912 1.00 97.25 92 PHE A O 1
ATOM 706 N N . PRO A 1 93 ? 9.293 1.211 19.141 1.00 96.56 93 PRO A N 1
ATOM 707 C CA . PRO A 1 93 ? 7.940 0.731 19.421 1.00 96.56 93 PRO A CA 1
ATOM 708 C C . PRO A 1 93 ? 6.851 1.554 18.722 1.00 96.56 93 PRO A C 1
ATOM 710 O O . PRO A 1 93 ? 5.873 0.987 18.239 1.00 96.56 93 PRO A O 1
ATOM 713 N N . LEU A 1 94 ? 7.036 2.875 18.619 1.00 97.94 94 LEU A N 1
ATOM 714 C CA . LEU A 1 94 ? 6.100 3.768 17.938 1.00 97.94 94 LEU A CA 1
ATOM 715 C C . LEU A 1 94 ? 6.081 3.494 16.433 1.00 97.94 94 LEU A C 1
ATOM 717 O O . LEU A 1 94 ? 5.014 3.292 15.859 1.00 97.94 94 LEU A O 1
ATOM 721 N N . TRP A 1 95 ? 7.246 3.467 15.784 1.00 97.88 95 TRP A N 1
ATOM 722 C CA . TRP A 1 95 ? 7.323 3.259 14.334 1.00 97.88 95 TRP A CA 1
ATOM 723 C C . TRP A 1 95 ? 6.930 1.848 13.921 1.00 97.88 95 TRP A C 1
ATOM 725 O O . TRP A 1 95 ? 6.276 1.675 12.892 1.00 97.88 95 TRP A O 1
ATOM 735 N N . PHE A 1 96 ? 7.255 0.853 14.740 1.00 96.50 96 PHE A N 1
ATOM 736 C CA . PHE A 1 96 ? 6.789 -0.513 14.565 1.00 96.50 96 PHE A CA 1
ATOM 737 C C . PHE A 1 96 ? 5.258 -0.591 14.670 1.00 96.50 96 PHE A C 1
ATOM 739 O O . PHE A 1 96 ? 4.609 -1.112 13.761 1.00 96.50 96 PHE A O 1
ATOM 746 N N . TYR A 1 97 ? 4.666 0.011 15.711 1.00 96.75 97 TYR A N 1
ATOM 747 C CA . TYR A 1 97 ? 3.211 0.084 15.873 1.00 96.75 97 TYR A CA 1
ATOM 748 C C . TYR A 1 97 ? 2.530 0.799 14.702 1.00 96.75 97 TYR A C 1
ATOM 750 O O . TYR A 1 97 ? 1.564 0.281 14.148 1.00 96.75 97 TYR A O 1
ATOM 758 N N . LEU A 1 98 ? 3.036 1.962 14.281 1.00 98.12 98 LEU A N 1
ATOM 759 C CA . LEU A 1 98 ? 2.458 2.705 13.161 1.00 98.12 98 LEU A CA 1
ATOM 760 C C . LEU A 1 98 ? 2.575 1.929 11.846 1.00 98.12 98 LEU A C 1
ATOM 762 O O . LEU A 1 98 ? 1.633 1.924 11.060 1.00 98.12 98 LEU A O 1
ATOM 766 N N . THR A 1 99 ? 3.694 1.240 11.618 1.00 97.44 99 THR A N 1
ATOM 767 C CA . THR A 1 99 ? 3.874 0.373 10.444 1.00 97.44 99 THR A CA 1
ATOM 768 C C . THR A 1 99 ? 2.833 -0.747 10.444 1.00 97.44 99 THR A C 1
ATOM 770 O O . THR A 1 99 ? 2.170 -0.971 9.431 1.00 97.44 99 THR A O 1
ATOM 773 N N . PHE A 1 100 ? 2.620 -1.408 11.584 1.00 97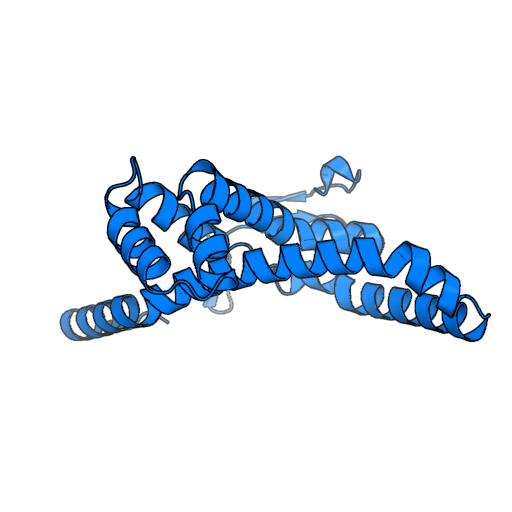.19 100 PHE A N 1
ATOM 774 C CA . PHE A 1 100 ? 1.575 -2.421 11.739 1.00 97.19 100 PHE A CA 1
ATOM 775 C C . PHE A 1 100 ? 0.165 -1.845 11.514 1.00 97.19 100 PHE A C 1
ATOM 777 O O . PHE A 1 100 ? -0.582 -2.350 10.677 1.00 97.19 100 PHE A O 1
ATOM 784 N N . ALA A 1 101 ? -0.186 -0.751 12.192 1.00 96.81 101 ALA A N 1
ATOM 785 C CA . ALA A 1 101 ? -1.518 -0.151 12.135 1.00 96.81 101 ALA A CA 1
ATOM 786 C C . ALA A 1 101 ? -1.871 0.382 10.735 1.00 96.81 101 ALA A C 1
ATOM 788 O O . ALA A 1 101 ? -2.962 0.125 10.220 1.00 96.81 101 ALA A O 1
ATOM 789 N N . VAL A 1 102 ? -0.943 1.095 10.088 1.00 97.62 102 VAL A N 1
ATOM 790 C CA . VAL A 1 102 ? -1.146 1.618 8.729 1.00 97.62 102 VAL A CA 1
ATOM 791 C C . VAL A 1 102 ? -1.234 0.474 7.730 1.00 97.62 102 VAL A C 1
ATOM 793 O O . VAL A 1 102 ? -2.144 0.454 6.905 1.00 97.62 102 VAL A O 1
ATOM 796 N N . SER A 1 103 ? -0.349 -0.519 7.820 1.00 96.75 103 SER A N 1
ATOM 797 C CA . SER A 1 103 ? -0.401 -1.644 6.886 1.00 96.75 103 SER A CA 1
ATOM 798 C C . SER A 1 103 ? -1.648 -2.522 7.059 1.00 96.75 103 SER A C 1
ATOM 800 O O . SER A 1 103 ? -2.143 -3.052 6.068 1.00 96.75 103 SER A O 1
ATOM 802 N N . SER A 1 104 ? -2.224 -2.581 8.265 1.00 94.75 104 SER A N 1
ATOM 803 C CA . SER A 1 104 ? -3.511 -3.243 8.536 1.00 94.75 104 SER A CA 1
ATOM 804 C C . SER A 1 104 ? -4.718 -2.511 7.930 1.00 94.75 104 SER A C 1
ATOM 806 O O . SER A 1 104 ? -5.765 -3.116 7.717 1.00 94.75 104 SER A O 1
ATOM 808 N N . THR A 1 105 ? -4.601 -1.205 7.667 1.00 92.88 105 THR A N 1
ATOM 809 C CA . THR A 1 105 ? -5.733 -0.338 7.277 1.00 92.88 105 THR A CA 1
ATOM 810 C C . THR A 1 105 ? -5.598 0.283 5.885 1.00 92.88 105 THR A C 1
ATOM 812 O O . THR A 1 105 ? -6.543 0.895 5.393 1.00 92.88 105 THR A O 1
ATOM 815 N N . MET A 1 106 ? -4.457 0.109 5.212 1.00 94.88 106 MET A N 1
ATOM 816 C CA . MET A 1 106 ? -4.208 0.672 3.878 1.00 94.88 106 MET A CA 1
ATOM 817 C C . MET A 1 106 ? -4.877 -0.098 2.731 1.00 94.88 106 MET A C 1
ATOM 819 O O . MET A 1 106 ? -4.924 0.407 1.608 1.00 94.88 106 MET A O 1
ATOM 823 N N . LEU A 1 107 ? -5.355 -1.325 2.973 1.00 93.88 107 LEU A N 1
ATOM 824 C CA . LEU A 1 107 ? -6.028 -2.112 1.943 1.00 93.88 107 LEU A CA 1
ATOM 825 C C . LEU A 1 107 ? -7.399 -1.497 1.621 1.00 93.88 107 LEU A C 1
ATOM 827 O O . LEU A 1 107 ? -8.216 -1.316 2.524 1.00 93.88 107 LEU A O 1
ATOM 831 N N . PRO A 1 108 ? -7.680 -1.191 0.344 1.00 92.62 108 PRO A N 1
ATOM 832 C CA . PRO A 1 108 ? -8.917 -0.525 -0.027 1.00 92.62 108 PRO A CA 1
ATOM 833 C C . PRO A 1 108 ? -10.130 -1.443 0.143 1.00 92.62 108 PRO A C 1
ATOM 835 O O . PRO A 1 108 ? -10.065 -2.657 -0.087 1.00 92.62 108 PRO A O 1
ATOM 838 N N . SER A 1 109 ? -11.260 -0.848 0.526 1.00 89.81 109 SER A N 1
ATOM 839 C CA . SER A 1 109 ? -12.508 -1.574 0.754 1.00 89.81 109 SER A CA 1
ATOM 840 C C . SER A 1 109 ? -13.090 -2.146 -0.549 1.00 89.81 109 SER A C 1
ATOM 842 O O . SER A 1 109 ? -12.611 -1.889 -1.656 1.00 89.81 109 SER A O 1
ATOM 844 N N . ALA A 1 110 ? -14.153 -2.949 -0.450 1.00 89.44 110 ALA A N 1
ATOM 845 C CA . ALA A 1 110 ? -14.855 -3.447 -1.636 1.00 89.44 110 ALA A CA 1
ATOM 846 C C . ALA A 1 110 ? -15.434 -2.307 -2.497 1.00 89.44 110 ALA A C 1
ATOM 848 O O . ALA A 1 110 ? -15.359 -2.370 -3.722 1.00 89.44 110 ALA A O 1
ATOM 849 N N . SER A 1 111 ? -15.953 -1.247 -1.864 1.00 87.44 111 SER A N 1
ATOM 850 C CA . SER A 1 111 ? -16.477 -0.074 -2.575 1.00 87.44 111 SER A CA 1
ATOM 851 C C . SER A 1 111 ? -15.370 0.681 -3.311 1.00 87.44 111 SER A C 1
ATOM 853 O O . SER A 1 111 ? -15.568 1.100 -4.448 1.00 87.44 111 SER A O 1
ATOM 855 N N . ASP A 1 112 ? -14.194 0.804 -2.693 1.00 90.81 112 ASP A N 1
ATOM 856 C CA . ASP A 1 112 ? -13.041 1.505 -3.274 1.00 90.81 112 ASP A CA 1
ATOM 857 C C . ASP A 1 112 ? -12.479 0.775 -4.503 1.00 90.81 112 ASP A C 1
ATOM 859 O O . ASP A 1 112 ? -12.009 1.395 -5.453 1.00 90.81 112 ASP A O 1
ATOM 863 N N . ARG A 1 113 ? -12.555 -0.559 -4.518 1.00 93.44 113 ARG A N 1
ATOM 864 C CA . ARG A 1 113 ? -12.047 -1.391 -5.621 1.00 93.44 113 ARG A CA 1
ATOM 865 C C . ARG A 1 113 ? -13.041 -1.588 -6.765 1.00 93.44 113 ARG A C 1
ATOM 867 O O . ARG A 1 113 ? -12.685 -2.216 -7.759 1.00 93.44 113 ARG A O 1
ATOM 874 N N . ASN A 1 114 ? -14.263 -1.064 -6.662 1.00 91.19 114 ASN A N 1
ATOM 875 C CA . ASN A 1 114 ? -15.330 -1.298 -7.643 1.00 91.19 114 ASN A CA 1
ATOM 876 C C . ASN A 1 114 ? -14.899 -0.943 -9.082 1.00 91.19 114 ASN A C 1
ATOM 878 O O . ASN A 1 114 ? -15.113 -1.712 -10.016 1.00 91.19 114 ASN A O 1
ATOM 882 N N . ALA A 1 115 ? -14.199 0.181 -9.260 1.00 92.94 115 ALA A N 1
ATOM 883 C CA . ALA A 1 115 ? -13.745 0.629 -10.577 1.00 92.94 115 ALA A CA 1
ATOM 884 C C . ALA A 1 115 ? -12.508 -0.122 -11.116 1.00 92.94 115 ALA A C 1
ATOM 886 O O . ALA A 1 115 ? -12.177 0.011 -12.294 1.00 92.94 115 ALA A O 1
ATOM 887 N N . TRP A 1 116 ? -11.835 -0.946 -10.304 1.00 94.75 116 TRP A N 1
ATOM 888 C CA . TRP A 1 116 ? -10.573 -1.578 -10.704 1.00 94.75 116 TRP A CA 1
ATOM 889 C C . TRP A 1 116 ? -10.759 -2.673 -11.744 1.00 94.75 116 TRP A C 1
ATOM 891 O O . TRP A 1 116 ? -9.961 -2.764 -12.670 1.00 94.75 116 TRP A O 1
ATOM 901 N N . LEU A 1 117 ? -11.804 -3.496 -11.620 1.00 94.31 117 LEU A N 1
ATOM 902 C CA . LEU A 1 117 ? -12.070 -4.561 -12.585 1.00 94.31 117 LEU A CA 1
ATOM 903 C C . LEU A 1 117 ? -12.362 -4.015 -13.996 1.00 94.31 117 LEU A C 1
ATOM 905 O O . LEU A 1 117 ? -11.687 -4.444 -14.935 1.00 94.31 117 LEU A O 1
ATOM 909 N N . PRO A 1 118 ? -13.291 -3.053 -14.190 1.00 94.56 118 PRO A N 1
ATOM 910 C CA . PRO A 1 118 ? -13.503 -2.475 -15.515 1.00 94.56 118 PRO A CA 1
ATOM 911 C C . PRO A 1 118 ? -12.270 -1.714 -16.027 1.00 94.56 118 PRO A C 1
ATOM 913 O O . PRO A 1 118 ? -11.980 -1.773 -17.226 1.00 94.56 118 PRO A O 1
ATOM 916 N N . LEU A 1 119 ? -11.498 -1.059 -15.149 1.00 95.56 119 LEU A N 1
ATOM 917 C CA . LEU A 1 119 ? -10.238 -0.424 -15.542 1.00 95.56 119 LEU A CA 1
ATOM 918 C C . LEU A 1 119 ? -9.217 -1.455 -16.043 1.00 95.56 119 LEU A C 1
ATOM 920 O O . LEU A 1 119 ? -8.650 -1.280 -17.118 1.00 95.56 119 LEU A O 1
ATOM 924 N N . ALA A 1 120 ? -9.013 -2.545 -15.301 1.00 95.31 120 ALA A N 1
ATOM 925 C CA . ALA A 1 120 ? -8.091 -3.614 -15.667 1.00 95.31 120 ALA A CA 1
ATOM 926 C C . ALA A 1 120 ? -8.493 -4.278 -16.989 1.00 95.31 120 ALA A C 1
ATOM 928 O O . ALA A 1 120 ? -7.634 -4.517 -17.838 1.00 95.31 120 ALA A O 1
ATOM 929 N N . GLY A 1 121 ? -9.793 -4.509 -17.205 1.00 97.06 121 GLY A N 1
ATOM 930 C CA . GLY A 1 121 ? -10.313 -5.000 -18.483 1.00 97.06 121 GLY A CA 1
ATOM 931 C C . GLY A 1 121 ? -10.008 -4.045 -19.640 1.00 97.06 121 GLY A C 1
ATOM 932 O O . GLY A 1 121 ? -9.511 -4.474 -20.680 1.00 97.06 121 GLY A O 1
ATOM 933 N N . THR A 1 122 ? -10.215 -2.741 -19.431 1.00 96.50 122 THR A N 1
ATOM 934 C CA . THR A 1 122 ? -9.912 -1.705 -20.433 1.00 96.50 122 THR A CA 1
ATOM 935 C C . THR A 1 122 ? -8.417 -1.661 -20.762 1.00 96.50 122 THR A C 1
ATOM 937 O O . THR A 1 122 ? -8.045 -1.687 -21.932 1.00 96.50 122 THR A O 1
ATOM 940 N N . ILE A 1 123 ? -7.546 -1.657 -19.746 1.00 96.00 123 ILE A N 1
ATOM 941 C CA . ILE A 1 123 ? -6.086 -1.669 -19.929 1.00 96.00 123 ILE A CA 1
ATOM 942 C C . ILE A 1 123 ? -5.646 -2.934 -20.670 1.00 96.00 123 ILE A C 1
ATOM 944 O O . ILE A 1 123 ? -4.871 -2.846 -21.617 1.00 96.00 123 ILE A O 1
ATOM 948 N N . THR A 1 124 ? -6.165 -4.099 -20.280 1.00 97.19 124 THR A N 1
ATOM 949 C CA . THR A 1 124 ? -5.821 -5.383 -20.908 1.00 97.19 124 THR A CA 1
ATOM 950 C C . THR A 1 124 ? -6.192 -5.392 -22.386 1.00 97.19 124 THR A C 1
ATOM 952 O O . THR A 1 124 ? -5.384 -5.800 -23.217 1.00 97.19 124 THR A O 1
ATOM 955 N N . LEU A 1 125 ? -7.382 -4.892 -22.732 1.00 98.00 125 LEU A N 1
ATOM 956 C CA . LEU A 1 125 ? -7.818 -4.780 -24.122 1.00 98.00 125 LEU A CA 1
ATOM 957 C C . LEU A 1 125 ? -6.897 -3.856 -24.932 1.00 98.00 125 LEU A C 1
ATOM 959 O O . LEU A 1 125 ? -6.479 -4.222 -26.028 1.00 98.00 125 LEU A O 1
ATOM 963 N N . LEU A 1 126 ? -6.541 -2.688 -24.389 1.00 96.88 126 LEU A N 1
ATOM 964 C CA . LEU A 1 126 ? -5.636 -1.745 -25.056 1.00 96.88 126 LEU A CA 1
ATOM 965 C C . LEU A 1 126 ? -4.236 -2.338 -25.263 1.00 96.88 126 LEU A C 1
ATOM 967 O O . LEU A 1 126 ? -3.669 -2.206 -26.346 1.00 96.88 126 LEU A O 1
ATOM 971 N N . VAL A 1 127 ? -3.701 -3.025 -24.252 1.00 96.31 127 VAL A N 1
ATOM 972 C CA . VAL A 1 127 ? -2.415 -3.732 -24.340 1.00 96.31 127 VAL A CA 1
ATOM 973 C C . VAL A 1 127 ? -2.473 -4.831 -25.401 1.00 96.31 127 VAL A C 1
ATOM 975 O O . VAL A 1 127 ? -1.566 -4.922 -26.224 1.00 96.31 127 VAL A O 1
ATOM 978 N N . ALA A 1 128 ? -3.546 -5.624 -25.439 1.00 97.31 128 ALA A N 1
ATOM 979 C CA . ALA A 1 128 ? -3.722 -6.661 -26.450 1.00 97.31 128 ALA A CA 1
ATOM 980 C C . ALA A 1 128 ? -3.751 -6.066 -27.866 1.00 97.31 128 ALA A C 1
ATOM 982 O O . ALA A 1 128 ? -3.014 -6.527 -28.734 1.00 97.31 128 ALA A O 1
ATOM 983 N N . ILE A 1 129 ? -4.534 -5.004 -28.090 1.00 98.12 129 ILE A N 1
ATOM 984 C CA . ILE A 1 129 ? -4.590 -4.303 -29.383 1.00 98.12 129 ILE A CA 1
ATOM 985 C C . ILE A 1 129 ? -3.202 -3.793 -29.786 1.00 98.12 129 ILE A C 1
ATOM 987 O O . ILE A 1 129 ? -2.794 -3.986 -30.931 1.00 98.12 129 ILE A O 1
ATOM 991 N N . ALA A 1 130 ? -2.455 -3.183 -28.862 1.00 97.00 130 ALA A N 1
ATOM 992 C CA . ALA A 1 130 ? -1.109 -2.682 -29.132 1.00 97.00 130 ALA A CA 1
ATOM 993 C C . ALA A 1 130 ? -0.149 -3.811 -29.545 1.00 97.00 130 ALA A C 1
ATOM 995 O O . ALA A 1 130 ? 0.564 -3.681 -30.542 1.00 97.00 130 ALA A O 1
ATOM 996 N N . ILE A 1 131 ? -0.179 -4.942 -28.833 1.00 96.75 131 ILE A N 1
ATOM 997 C CA . ILE A 1 131 ? 0.634 -6.122 -29.156 1.00 96.75 131 ILE A CA 1
ATOM 998 C C . ILE A 1 131 ? 0.269 -6.669 -30.543 1.00 96.75 131 ILE A C 1
ATOM 1000 O O . ILE A 1 131 ? 1.162 -6.844 -31.372 1.00 96.75 131 ILE A O 1
ATOM 1004 N N . PHE A 1 132 ? -1.021 -6.871 -30.837 1.00 97.62 132 PHE A N 1
ATOM 1005 C CA . PHE A 1 132 ? -1.480 -7.350 -32.150 1.00 97.62 132 PHE A CA 1
ATOM 1006 C C . PHE A 1 132 ? -1.192 -6.367 -33.293 1.00 97.62 132 PHE A C 1
ATOM 1008 O O . PHE A 1 132 ? -1.087 -6.783 -34.443 1.00 97.62 132 PHE A O 1
ATOM 1015 N N . SER A 1 133 ? -1.010 -5.083 -32.983 1.00 97.69 133 SER A N 1
ATOM 1016 C CA . SER A 1 133 ? -0.614 -4.049 -33.947 1.00 97.69 133 SER A CA 1
ATOM 1017 C C . SER A 1 133 ? 0.905 -3.976 -34.174 1.00 97.69 133 SER A C 1
ATOM 1019 O O . SER A 1 133 ? 1.370 -3.103 -34.901 1.00 97.69 133 SER A O 1
ATOM 1021 N N . GLY A 1 134 ? 1.693 -4.863 -33.552 1.00 97.31 134 GLY A N 1
ATOM 1022 C CA . GLY A 1 134 ? 3.150 -4.929 -33.710 1.00 97.31 134 GLY A CA 1
ATOM 1023 C C . GLY A 1 134 ? 3.952 -4.078 -32.719 1.00 97.31 134 GLY A C 1
ATOM 1024 O O . GLY A 1 134 ? 5.168 -3.976 -32.854 1.00 97.31 134 GLY A O 1
ATOM 1025 N N . ALA A 1 135 ? 3.322 -3.492 -31.694 1.00 97.31 135 ALA A N 1
ATOM 1026 C CA . ALA A 1 135 ? 4.012 -2.632 -30.725 1.00 97.31 135 ALA A CA 1
ATOM 1027 C C . ALA A 1 135 ? 4.793 -3.397 -29.633 1.00 97.31 135 ALA A C 1
ATOM 1029 O O . ALA A 1 135 ? 5.337 -2.767 -28.728 1.00 97.31 135 ALA A O 1
ATOM 1030 N N . GLY A 1 136 ? 4.862 -4.733 -29.688 1.00 95.75 136 GLY A N 1
ATOM 1031 C CA . GLY A 1 136 ? 5.451 -5.570 -28.631 1.00 95.75 136 GLY A CA 1
ATOM 1032 C C . GLY A 1 136 ? 6.891 -5.194 -28.260 1.00 95.75 136 GLY A C 1
ATOM 1033 O O . GLY A 1 136 ? 7.171 -4.928 -27.093 1.00 95.75 136 GLY A O 1
ATOM 1034 N N . GLU A 1 137 ? 7.783 -5.084 -29.248 1.00 96.44 137 GLU A N 1
ATOM 1035 C CA . GLU A 1 137 ? 9.188 -4.693 -29.030 1.00 96.44 137 GLU A CA 1
ATOM 1036 C C . GLU A 1 137 ? 9.311 -3.283 -28.437 1.00 96.44 137 GLU A C 1
ATOM 1038 O O . GLU A 1 137 ? 10.082 -3.039 -27.507 1.00 96.44 137 GLU A O 1
ATOM 1043 N N . TRP A 1 138 ? 8.489 -2.345 -28.919 1.00 97.25 138 TRP A N 1
ATOM 1044 C CA . TRP A 1 138 ? 8.456 -0.990 -28.375 1.00 97.25 138 TRP A CA 1
ATOM 1045 C C . TRP A 1 138 ? 8.022 -0.989 -26.903 1.00 97.25 138 TRP A C 1
ATOM 1047 O O . TRP A 1 138 ? 8.626 -0.294 -26.083 1.00 97.25 138 TRP A O 1
ATOM 1057 N N . MET A 1 139 ? 7.016 -1.791 -26.547 1.00 96.69 139 MET A N 1
ATOM 1058 C CA . MET A 1 139 ? 6.550 -1.930 -25.167 1.00 96.69 139 MET A CA 1
ATOM 1059 C C . MET A 1 139 ? 7.621 -2.556 -24.267 1.00 96.69 139 MET A C 1
ATOM 1061 O O . MET A 1 139 ? 7.812 -2.086 -23.146 1.00 96.69 139 MET A O 1
ATOM 1065 N N . LEU A 1 140 ? 8.359 -3.561 -24.745 1.00 96.62 140 LEU A N 1
ATOM 1066 C CA . LEU A 1 140 ? 9.477 -4.142 -23.997 1.00 96.62 140 LEU A CA 1
ATOM 1067 C C . LEU A 1 140 ? 10.595 -3.122 -23.758 1.00 96.62 140 LEU A C 1
ATOM 1069 O O . LEU A 1 140 ? 11.109 -3.035 -22.647 1.00 96.62 140 LEU A O 1
ATOM 1073 N N . GLY A 1 141 ? 10.927 -2.300 -24.755 1.00 97.12 141 GLY A N 1
ATOM 1074 C CA . GLY A 1 141 ? 11.957 -1.270 -24.613 1.00 97.12 141 GLY A CA 1
ATOM 1075 C C . GLY A 1 141 ? 11.555 -0.088 -23.722 1.00 97.12 141 GLY A C 1
ATOM 1076 O O . GLY A 1 141 ? 12.406 0.480 -23.042 1.00 97.12 141 GLY A O 1
ATOM 1077 N N . ASN A 1 142 ? 10.270 0.293 -23.706 1.00 96.69 142 ASN A N 1
ATOM 1078 C CA . ASN A 1 142 ? 9.829 1.565 -23.113 1.00 96.69 142 ASN A CA 1
ATOM 1079 C C . ASN A 1 142 ? 8.897 1.415 -21.902 1.00 96.69 142 ASN A C 1
ATOM 1081 O O . ASN A 1 142 ? 8.953 2.234 -20.985 1.00 96.69 142 ASN A O 1
ATOM 1085 N N . LEU A 1 143 ? 8.040 0.390 -21.875 1.00 95.62 143 LEU A N 1
ATOM 1086 C CA . LEU A 1 143 ? 7.069 0.174 -20.796 1.00 95.62 143 LEU A CA 1
ATOM 1087 C C . LEU A 1 143 ? 7.544 -0.848 -19.765 1.00 95.62 143 LEU A C 1
ATOM 1089 O O . LEU A 1 143 ? 7.286 -0.659 -18.577 1.00 95.62 143 LEU A O 1
ATOM 1093 N N . ALA A 1 144 ? 8.250 -1.906 -20.176 1.00 95.56 144 ALA A N 1
ATOM 1094 C CA . ALA A 1 144 ? 8.671 -2.947 -19.240 1.00 95.56 144 ALA A CA 1
ATOM 1095 C C . ALA A 1 144 ? 9.615 -2.425 -18.132 1.00 95.56 144 ALA A C 1
ATOM 1097 O O . ALA A 1 144 ? 9.320 -2.685 -16.966 1.00 95.56 144 ALA A O 1
ATOM 1098 N N . PRO A 1 145 ? 10.668 -1.621 -18.407 1.00 97.25 145 PRO A N 1
ATOM 1099 C CA . PRO A 1 145 ? 11.577 -1.154 -17.354 1.00 97.25 145 PRO A CA 1
ATOM 1100 C C . PRO A 1 145 ? 10.930 -0.289 -16.252 1.00 97.25 145 PRO A C 1
ATOM 1102 O O . PRO A 1 145 ? 11.252 -0.478 -15.075 1.00 97.25 145 PRO A O 1
ATOM 1105 N N . PRO A 1 146 ? 10.054 0.698 -16.544 1.00 97.00 146 PRO A N 1
ATOM 1106 C CA . PRO A 1 146 ? 9.357 1.421 -15.481 1.00 97.00 146 PRO A CA 1
ATOM 1107 C C . PRO A 1 146 ? 8.309 0.562 -14.759 1.00 97.00 146 PRO A C 1
ATOM 1109 O O . PRO A 1 146 ? 8.161 0.716 -13.547 1.00 97.00 146 PRO A O 1
ATOM 1112 N N . LEU A 1 147 ? 7.615 -0.347 -15.456 1.00 95.81 147 LEU A N 1
ATOM 1113 C CA . LEU A 1 147 ? 6.650 -1.253 -14.823 1.00 95.81 147 LEU A CA 1
ATOM 1114 C C . LEU A 1 147 ? 7.328 -2.234 -13.867 1.00 95.81 147 LEU A C 1
ATOM 1116 O O . LEU A 1 147 ? 6.837 -2.429 -12.761 1.00 95.81 147 LEU A O 1
ATOM 1120 N N . ASP A 1 148 ? 8.469 -2.799 -14.251 1.00 96.81 148 ASP A N 1
ATOM 1121 C CA . ASP A 1 148 ? 9.262 -3.685 -13.398 1.00 96.81 148 ASP A CA 1
ATOM 1122 C C . ASP A 1 148 ? 9.677 -2.978 -12.097 1.00 96.81 148 ASP A C 1
ATOM 1124 O O . ASP A 1 148 ? 9.387 -3.459 -11.001 1.00 96.81 148 ASP A O 1
ATOM 1128 N N . ARG A 1 149 ? 10.217 -1.755 -12.193 1.00 95.44 149 ARG A N 1
ATOM 1129 C CA . ARG A 1 149 ? 10.536 -0.933 -11.010 1.00 95.44 149 ARG A CA 1
ATOM 1130 C C . ARG A 1 149 ? 9.312 -0.652 -10.138 1.00 95.44 149 ARG A C 1
ATOM 1132 O O . ARG A 1 149 ? 9.406 -0.693 -8.908 1.00 95.44 149 ARG A O 1
ATOM 1139 N N . PHE A 1 150 ? 8.168 -0.366 -10.755 1.00 93.00 150 PHE A N 1
ATOM 1140 C CA . PHE A 1 150 ? 6.916 -0.155 -10.034 1.00 93.00 150 PHE A CA 1
ATOM 1141 C C . PHE A 1 150 ? 6.485 -1.424 -9.285 1.00 93.00 150 PHE A C 1
ATOM 1143 O O . PHE A 1 150 ? 6.252 -1.367 -8.078 1.00 93.00 150 PHE A O 1
ATOM 1150 N N . PHE A 1 151 ? 6.448 -2.578 -9.956 1.00 95.19 151 PHE A N 1
ATOM 1151 C CA . PHE A 1 151 ? 6.052 -3.844 -9.342 1.00 95.19 151 PHE A CA 1
ATOM 1152 C C . PHE A 1 151 ? 7.024 -4.301 -8.252 1.00 95.19 151 PHE A C 1
ATOM 1154 O O . PHE A 1 151 ? 6.567 -4.767 -7.213 1.00 95.19 151 PHE A O 1
ATOM 1161 N N . GLN A 1 152 ? 8.333 -4.095 -8.414 1.00 93.19 152 GLN A N 1
ATOM 1162 C CA . GLN A 1 152 ? 9.320 -4.354 -7.357 1.00 93.19 152 GLN A CA 1
ATOM 1163 C C . GLN A 1 152 ? 9.106 -3.460 -6.129 1.00 93.19 152 GLN A C 1
ATOM 1165 O O . GLN A 1 152 ? 9.208 -3.928 -4.992 1.00 93.19 152 GLN A O 1
ATOM 1170 N N . SER A 1 153 ? 8.759 -2.186 -6.337 1.00 90.69 153 SER A N 1
ATOM 1171 C CA . SER A 1 153 ? 8.448 -1.258 -5.241 1.00 90.69 153 SER A CA 1
ATOM 1172 C C . SER A 1 153 ? 7.197 -1.708 -4.482 1.00 90.69 153 SER A C 1
ATOM 1174 O O . SER A 1 153 ? 7.201 -1.800 -3.256 1.00 90.69 153 SER A O 1
ATOM 1176 N N . VAL A 1 154 ? 6.141 -2.062 -5.218 1.00 92.62 154 VAL A N 1
ATOM 1177 C CA . VAL A 1 154 ? 4.892 -2.588 -4.656 1.00 92.62 154 VAL A CA 1
ATOM 1178 C C . VAL A 1 154 ? 5.136 -3.902 -3.905 1.00 92.62 154 VAL A C 1
ATOM 1180 O O . VAL A 1 154 ? 4.691 -4.045 -2.766 1.00 92.62 154 VAL A O 1
ATOM 1183 N N . ALA A 1 155 ? 5.891 -4.833 -4.492 1.00 94.00 155 ALA A N 1
ATOM 1184 C CA . ALA A 1 155 ? 6.247 -6.105 -3.870 1.00 94.00 155 ALA A CA 1
ATOM 1185 C C . ALA A 1 155 ? 7.037 -5.907 -2.571 1.00 94.00 155 ALA A C 1
ATOM 1187 O O . ALA A 1 155 ? 6.748 -6.569 -1.580 1.00 94.00 155 ALA A O 1
ATOM 1188 N N . THR A 1 156 ? 7.975 -4.957 -2.543 1.00 90.44 156 THR A N 1
ATOM 1189 C CA . THR A 1 156 ? 8.729 -4.611 -1.329 1.00 90.44 156 THR A CA 1
ATOM 1190 C C . THR A 1 156 ? 7.805 -4.100 -0.222 1.00 90.44 156 THR A C 1
ATOM 1192 O O . THR A 1 156 ? 7.880 -4.579 0.907 1.00 90.44 156 THR A O 1
ATOM 1195 N N . ILE A 1 157 ? 6.889 -3.176 -0.533 1.00 92.38 157 ILE A N 1
ATOM 1196 C CA . ILE A 1 157 ? 5.934 -2.628 0.447 1.00 92.38 157 ILE A CA 1
ATOM 1197 C C . ILE A 1 157 ? 5.044 -3.736 1.023 1.00 92.38 157 ILE A C 1
ATOM 1199 O O . ILE A 1 157 ? 4.887 -3.837 2.243 1.00 92.38 157 ILE A O 1
ATOM 1203 N N . PHE A 1 158 ? 4.482 -4.590 0.163 1.00 94.62 158 PHE A N 1
ATOM 1204 C CA . PHE A 1 158 ? 3.655 -5.710 0.611 1.00 94.62 158 PHE A CA 1
ATOM 1205 C C . PHE A 1 158 ? 4.461 -6.771 1.362 1.00 94.62 158 PHE A C 1
ATOM 1207 O O . PHE A 1 158 ? 3.964 -7.311 2.344 1.00 94.62 158 PHE A O 1
ATOM 1214 N N . GLY A 1 159 ? 5.705 -7.034 0.960 1.00 92.81 159 GLY A N 1
ATOM 1215 C CA . GLY A 1 159 ? 6.608 -7.948 1.655 1.00 92.81 159 GLY A CA 1
ATOM 1216 C C . GLY A 1 159 ? 6.940 -7.469 3.067 1.00 92.81 159 GLY A C 1
ATOM 1217 O O . GLY A 1 159 ? 6.849 -8.246 4.014 1.00 92.81 159 GLY A O 1
ATOM 1218 N N . LEU A 1 160 ? 7.235 -6.176 3.236 1.00 90.81 160 LEU A N 1
ATOM 1219 C CA . LEU A 1 160 ? 7.447 -5.564 4.551 1.00 90.81 160 LEU A CA 1
ATOM 1220 C C . LEU A 1 160 ? 6.188 -5.637 5.419 1.00 90.81 160 LEU A C 1
ATOM 1222 O O . LEU A 1 160 ? 6.262 -6.019 6.586 1.00 90.81 160 LEU A O 1
ATOM 1226 N N . SER A 1 161 ? 5.025 -5.321 4.844 1.00 93.50 161 SER A N 1
ATOM 1227 C CA . SER A 1 161 ? 3.743 -5.473 5.533 1.00 93.50 161 SER A CA 1
ATOM 1228 C C . SER A 1 161 ? 3.522 -6.921 5.982 1.00 93.50 161 SER A C 1
ATOM 1230 O O . SER A 1 161 ? 3.232 -7.156 7.155 1.00 93.50 161 SER A O 1
ATOM 1232 N N . ALA A 1 162 ? 3.718 -7.893 5.091 1.00 94.88 162 ALA A N 1
ATOM 1233 C CA . ALA A 1 162 ? 3.565 -9.311 5.393 1.00 94.88 162 ALA A CA 1
ATOM 1234 C C . ALA A 1 162 ? 4.551 -9.781 6.471 1.00 94.88 162 ALA A C 1
ATOM 1236 O O . ALA A 1 162 ? 4.159 -10.548 7.345 1.00 94.88 162 ALA A O 1
ATOM 1237 N N . ALA A 1 163 ? 5.794 -9.294 6.462 1.00 91.50 163 ALA A N 1
ATOM 1238 C CA . ALA A 1 163 ? 6.789 -9.618 7.480 1.00 91.50 163 ALA A CA 1
ATOM 1239 C C . ALA A 1 163 ? 6.368 -9.125 8.873 1.00 91.50 163 ALA A C 1
ATOM 1241 O O . ALA A 1 163 ? 6.412 -9.892 9.835 1.00 91.50 163 ALA A O 1
ATOM 1242 N N . VAL A 1 164 ? 5.899 -7.874 8.980 1.00 93.19 164 VAL A N 1
ATOM 1243 C CA . VAL A 1 164 ? 5.401 -7.310 10.247 1.00 93.19 164 VAL A CA 1
ATOM 1244 C C . VAL A 1 164 ? 4.203 -8.105 10.767 1.00 93.19 164 VAL A C 1
ATOM 1246 O O . VAL A 1 164 ? 4.172 -8.468 11.941 1.00 93.19 164 VAL A O 1
ATOM 1249 N N . HIS A 1 165 ? 3.240 -8.429 9.900 1.00 95.38 165 HIS A N 1
ATOM 1250 C CA . HIS A 1 165 ? 2.090 -9.243 10.296 1.00 95.38 165 HIS A CA 1
ATOM 1251 C C . HIS A 1 165 ? 2.515 -10.659 10.687 1.00 95.38 165 HIS A C 1
ATOM 1253 O O . HIS A 1 165 ? 2.110 -11.138 11.740 1.00 95.38 165 HIS A O 1
ATOM 1259 N N . GLY A 1 166 ? 3.374 -11.306 9.898 1.00 95.19 166 GLY A N 1
ATOM 1260 C CA . GLY A 1 166 ? 3.883 -12.652 10.164 1.00 95.19 166 GLY A CA 1
ATOM 1261 C C . GLY A 1 166 ? 4.588 -12.760 11.516 1.00 95.19 166 GLY A C 1
ATOM 1262 O O . GLY A 1 166 ? 4.342 -13.710 12.256 1.00 95.19 166 GLY A O 1
ATOM 1263 N N . LEU A 1 167 ? 5.385 -11.750 11.883 1.00 91.81 167 LEU A N 1
ATOM 1264 C CA . LEU A 1 167 ? 6.020 -11.655 13.200 1.00 91.81 167 LEU A CA 1
ATOM 1265 C C . LEU A 1 167 ? 4.988 -11.583 14.340 1.00 91.81 167 LEU A C 1
ATOM 1267 O O . LEU A 1 167 ? 5.206 -12.138 15.416 1.00 91.81 1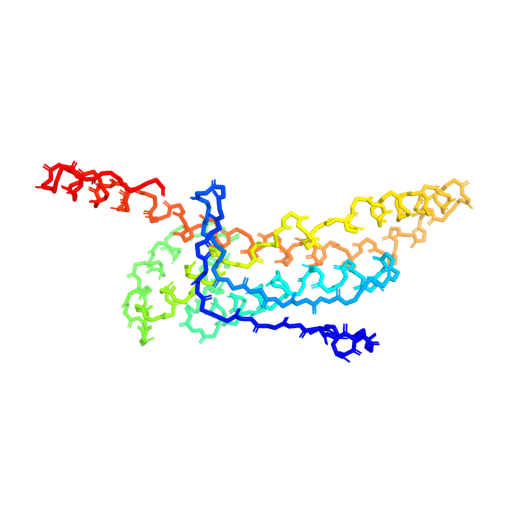67 LEU A O 1
ATOM 1271 N N . LEU A 1 168 ? 3.864 -10.902 14.109 1.00 94.81 168 LEU A N 1
ATOM 1272 C CA . LEU A 1 168 ? 2.841 -10.633 15.119 1.00 94.81 168 LEU A CA 1
ATOM 1273 C C . LEU A 1 168 ? 1.743 -11.696 15.211 1.00 94.81 168 LEU A C 1
ATOM 1275 O O . LEU A 1 168 ? 1.047 -11.734 16.224 1.00 94.81 168 LEU A O 1
ATOM 1279 N N . VAL A 1 169 ? 1.611 -12.589 14.226 1.00 94.81 169 VAL A N 1
ATOM 1280 C CA . VAL A 1 169 ? 0.583 -13.646 14.220 1.00 94.81 169 VAL A CA 1
ATOM 1281 C C . V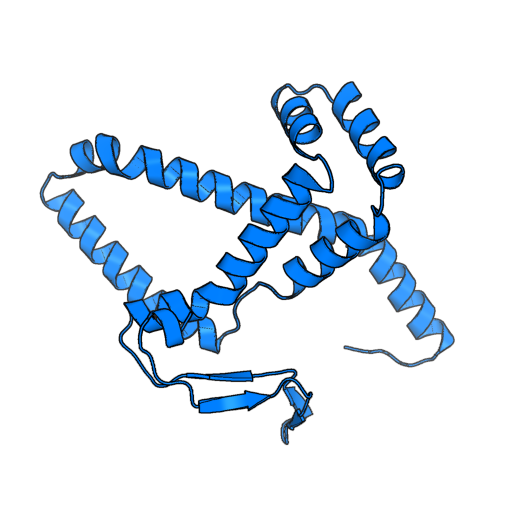AL A 1 169 ? 0.628 -14.476 15.504 1.00 94.81 169 VAL A C 1
ATOM 1283 O O . VAL A 1 169 ? -0.388 -14.598 16.186 1.00 94.81 169 VAL A O 1
ATOM 1286 N N . LEU A 1 170 ? 1.794 -15.025 15.867 1.00 95.31 170 LEU A N 1
ATOM 1287 C CA . LEU A 1 170 ? 1.908 -15.886 17.050 1.00 95.31 170 LEU A CA 1
ATOM 1288 C C . LEU A 1 170 ? 1.672 -15.119 18.365 1.00 95.31 170 LEU A C 1
ATOM 1290 O O . LEU A 1 170 ? 0.821 -15.566 19.139 1.00 95.31 170 LEU A O 1
ATOM 1294 N N . PRO A 1 171 ? 2.341 -13.977 18.636 1.00 94.38 171 PRO A N 1
ATOM 1295 C CA . PRO A 1 171 ? 2.073 -13.194 19.841 1.00 94.38 171 PRO A CA 1
ATOM 1296 C C . PRO A 1 171 ? 0.602 -12.796 19.986 1.00 94.38 171 PRO A C 1
ATOM 1298 O O . PRO A 1 171 ? 0.017 -13.005 21.048 1.00 94.38 171 PRO A O 1
ATOM 1301 N N . LEU A 1 172 ? -0.018 -12.272 18.923 1.00 93.88 172 LEU A N 1
ATOM 1302 C CA . LEU A 1 172 ? -1.408 -11.817 18.972 1.00 93.88 172 LEU A CA 1
ATOM 1303 C C . LEU A 1 172 ? -2.381 -12.981 19.167 1.00 93.88 172 LEU A C 1
ATOM 1305 O O . LEU A 1 172 ? -3.309 -12.861 19.963 1.00 93.88 172 LEU A O 1
ATOM 1309 N N . MET A 1 173 ? -2.140 -14.127 18.525 1.00 94.25 173 MET A N 1
ATOM 1310 C CA . MET A 1 173 ? -2.952 -15.330 18.726 1.00 94.25 173 MET A CA 1
ATOM 1311 C C . MET A 1 173 ? -2.885 -15.827 20.177 1.00 94.25 173 MET A C 1
ATOM 1313 O O . MET A 1 173 ? -3.909 -16.189 20.759 1.00 94.25 173 MET A O 1
ATOM 1317 N N . LEU A 1 174 ? -1.693 -15.835 20.784 1.00 96.12 174 LEU A N 1
ATOM 1318 C CA . LEU A 1 174 ? -1.520 -16.243 22.180 1.00 96.12 174 LEU A CA 1
ATOM 1319 C C . LEU A 1 174 ? -2.203 -15.270 23.145 1.00 96.12 174 LEU A C 1
ATOM 1321 O O . LEU A 1 174 ? -2.880 -15.718 24.072 1.00 96.12 174 LEU A O 1
ATOM 1325 N N . ILE A 1 175 ? -2.072 -13.961 22.907 1.00 94.88 175 ILE A N 1
ATOM 1326 C CA . ILE A 1 175 ? -2.752 -12.925 23.693 1.00 94.88 175 ILE A CA 1
ATOM 1327 C C . ILE A 1 175 ? -4.267 -13.096 23.583 1.00 94.88 175 ILE A C 1
ATOM 1329 O O . ILE A 1 175 ? -4.939 -13.182 24.606 1.00 94.88 175 ILE A O 1
ATOM 1333 N N . HIS A 1 176 ? -4.802 -13.217 22.367 1.00 93.31 176 HIS A N 1
ATOM 1334 C CA . HIS A 1 176 ? -6.232 -13.402 22.131 1.00 93.31 176 HIS A CA 1
ATOM 1335 C C . HIS A 1 176 ? -6.768 -14.651 22.847 1.00 93.31 176 HIS A C 1
ATOM 1337 O O . HIS A 1 176 ? -7.750 -14.571 23.586 1.00 93.31 176 HIS A O 1
ATOM 1343 N N . LYS A 1 177 ? -6.079 -15.794 22.727 1.00 93.62 177 LYS A N 1
ATOM 1344 C CA . LYS A 1 177 ? -6.465 -17.031 23.421 1.00 93.62 177 LYS A CA 1
ATOM 1345 C C . LYS A 1 177 ? -6.395 -16.890 24.944 1.00 93.62 177 LYS A C 1
ATOM 1347 O O . LYS A 1 177 ? -7.257 -17.412 25.648 1.00 93.62 177 LYS A O 1
ATOM 1352 N N . GLY A 1 178 ? -5.375 -16.203 25.455 1.00 94.75 178 GLY A N 1
ATOM 1353 C CA . GLY A 1 178 ? -5.215 -15.929 26.882 1.00 94.75 178 GLY A CA 1
ATOM 1354 C C . GLY A 1 178 ? -6.342 -15.057 27.429 1.00 94.75 178 GLY A C 1
ATOM 1355 O O . GLY A 1 178 ? -6.978 -15.433 28.410 1.00 94.75 178 GLY A O 1
ATOM 1356 N N . VAL A 1 179 ? -6.634 -13.941 26.756 1.00 93.62 179 VAL A N 1
ATOM 1357 C CA . VAL A 1 179 ? -7.713 -13.016 27.128 1.00 93.62 179 VAL A CA 1
ATOM 1358 C C . VAL A 1 179 ? -9.056 -13.730 27.093 1.00 93.62 179 VAL A C 1
ATOM 1360 O O . VAL A 1 179 ? -9.746 -13.730 28.104 1.00 93.62 179 VAL A O 1
ATOM 1363 N N . THR A 1 180 ? -9.375 -14.430 26.003 1.00 94.88 180 THR A N 1
ATOM 1364 C CA . THR A 1 180 ? -10.635 -15.179 25.860 1.00 94.88 180 THR A CA 1
ATOM 1365 C C . THR A 1 180 ? -10.808 -16.214 26.970 1.00 94.88 180 THR A C 1
ATOM 1367 O O . THR A 1 180 ? -11.894 -16.373 27.520 1.00 94.88 180 THR A O 1
ATOM 1370 N N . ARG A 1 181 ? -9.726 -16.896 27.369 1.00 93.94 181 ARG A N 1
ATOM 1371 C CA . ARG A 1 181 ? -9.767 -17.871 28.466 1.00 93.94 181 ARG A CA 1
ATOM 1372 C C . ARG A 1 181 ? -10.009 -17.226 29.834 1.00 93.94 181 ARG A C 1
ATOM 1374 O O . ARG A 1 181 ? -10.613 -17.865 30.688 1.00 93.94 181 ARG A O 1
ATOM 1381 N N . ILE A 1 182 ? -9.518 -16.006 30.051 1.00 96.00 182 ILE A N 1
ATOM 1382 C CA . ILE A 1 182 ? -9.671 -15.273 31.316 1.00 96.00 182 ILE A CA 1
ATOM 1383 C C . ILE A 1 182 ? -11.043 -14.593 31.395 1.00 96.00 182 ILE A C 1
ATOM 1385 O O . ILE A 1 182 ? -11.663 -14.599 32.455 1.00 96.00 182 ILE A O 1
ATOM 1389 N N . THR A 1 183 ? -11.521 -14.007 30.297 1.00 93.88 183 THR A N 1
ATOM 1390 C CA . THR A 1 183 ? -12.759 -13.213 30.269 1.00 93.88 183 THR A CA 1
ATOM 1391 C C . THR A 1 183 ? -13.997 -14.035 29.923 1.00 93.88 183 THR A C 1
ATOM 1393 O O . THR A 1 183 ? -15.104 -13.612 30.239 1.00 93.88 183 THR A O 1
ATOM 1396 N N . GLY A 1 184 ? -13.835 -15.179 29.250 1.00 92.06 184 GLY A N 1
ATOM 1397 C CA . GLY A 1 184 ? -14.942 -15.936 28.659 1.00 92.06 184 GLY A CA 1
ATOM 1398 C C . GLY A 1 184 ? -15.611 -15.228 27.473 1.00 92.06 184 GLY A C 1
ATOM 1399 O O . GLY A 1 184 ? -16.657 -15.682 27.016 1.00 92.06 184 GLY A O 1
ATOM 1400 N N . LEU A 1 185 ? -15.035 -14.121 26.989 1.00 86.81 185 LEU A N 1
ATOM 1401 C CA . LEU A 1 185 ? -15.554 -13.313 25.887 1.00 86.81 185 LEU A CA 1
ATOM 1402 C C . LEU A 1 185 ? -14.653 -13.476 24.664 1.00 86.81 185 LEU A C 1
ATOM 1404 O O . LEU A 1 185 ? -13.452 -13.221 24.753 1.00 86.81 185 LEU A O 1
ATOM 1408 N N . ASP A 1 186 ? -15.251 -13.863 23.540 1.00 86.44 186 ASP A N 1
ATOM 1409 C CA . ASP A 1 186 ? -14.589 -13.964 22.240 1.00 86.44 186 ASP A CA 1
ATOM 1410 C C . ASP A 1 186 ? -15.002 -12.775 21.359 1.00 86.44 186 ASP A C 1
ATOM 1412 O O . ASP A 1 186 ? -16.191 -12.463 21.241 1.00 86.44 186 ASP A O 1
ATOM 1416 N N . ILE A 1 187 ? -14.017 -12.084 20.787 1.00 74.25 187 ILE A N 1
ATOM 1417 C CA . ILE A 1 187 ? -14.222 -10.936 19.900 1.00 74.25 187 ILE A CA 1
ATOM 1418 C C . ILE A 1 187 ? -13.843 -11.398 18.495 1.00 74.25 187 ILE A C 1
ATOM 1420 O O . ILE A 1 187 ? -12.671 -11.689 18.249 1.00 74.25 187 ILE A O 1
ATOM 1424 N N . GLN A 1 188 ? -14.846 -11.462 17.614 1.00 58.91 188 GLN A N 1
ATOM 1425 C CA . GLN A 1 188 ? -14.685 -11.781 16.191 1.00 58.91 188 GLN A CA 1
ATOM 1426 C C . GLN A 1 188 ? -14.111 -10.610 15.395 1.00 58.91 188 GLN A C 1
ATOM 1428 O O . GLN A 1 188 ? -14.497 -9.451 15.683 1.00 58.91 188 GLN A O 1
#

Radius of gyration: 21.25 Å; chains: 1; bounding box: 54×36×65 Å

pLDDT: mean 93.93, std 4.1, range [58.91, 98.12]

Secondary structure (DSSP, 8-state):
-TTTTTPPEEEEE-S-EE-TTS-EE--EEEE----HHHHHHHHTHHHHHHHHHHHHIIIIIS--HHHHHHHHTT-HHHHHHHHHHGGGSTTHHHHHHHHHHHHHH-SPPTTTTTTHHHHHHHHHHHHHHHIIIIIHHHHHHHTHHHHHHHHHHHHHHHHHHHHHHHHHHHHHHHHHHHHHHHH-----

Sequence (188 aa):
MAKILFVPTGKFSLIPQSMPNGTLRLGYVEVSKADILRDSIIGMAPLIAGGLFISYAAIYKLNLLPLWDALRAADFGTFWTGLAMLPSLPDFPLWFYLTFAVSSTMLPSASDRNAWLPLAGTITLLVAIAIFSGAGEWMLGNLAPPLDRFFQSVATIFGLSAAVHGLLVLPLMLIHKGVTRITGLDIQ

Foldseek 3Di:
DCVVVVWDKDDWDQPWDQDPVRDIDRIDIHTDDDDLVSLQVQLLVLVVVLLVLLVCLCVPQQVCVQLVVCVVVVVVVSNVVSVVCSVVTPPSVVSLVSNQVSLVPSNGDPSSCVSVVVVVVVVVVVVVVCVVVVCVVVCVVPVVVVVVVVVVSSCVSVVSNCVSVVVCVVVVVVVQVVCCVVPVDHDD